Protein AF-A0A9X3SGE3-F1 (afdb_monomer_lite)

Sequence (323 aa):
MQLRKRQKSAPSPAADPVQALNQTWSKYAREWADRPDLNLGTKVLGEEWGGPEFAERIITEVAAPFLGDVDVLELGCGGGKFSAHLRERTRHLTCADISSDMLARTKAHVGEGPDVSYLQLNGRDFEGVADTSIDFIYSYDVLLHLQPQNVFSYLLSARRILRPGGVILIHAINLDSPGGSYHFEVQYVQDTWSRPFDDPHRLGHIYYMSEDQLGALAQLGRYSMHRVVSDWPAVGDPMWPVTSGRDIFGFLRREPALHEVEGVRVVKTPDERLFALVDGKRRAFTMREIFDQAGFTDADLEPIDAAELEAIPEDQPVSRWEL

pLDDT: mean 90.99, std 12.45, range [30.97, 98.94]

InterPro domains:
  IPR013216 Methyltransferase type 11 [PF08241] (73-170)
  IPR029063 S-adenosyl-L-methionine-dependent methyltransferase superfamily [G3DSA:3.40.50.150] (21-229)
  IPR029063 S-adenosyl-L-methionine-dependent methyltransferase superfamily [SSF53335] (57-221)

Organism: NCBI:txid1404360

Foldseek 3Di:
DDDDDDDDDDDDDADDLLVLLQLLLQVCLVCQVVDCVRVVPDDFRPCVLQHLVVLLCCCVPPVLVQWAAFEEEEEACFLPSNVQVRLVTYQAYEDEHQYPSRQVNNCVVNHDDPRYHYYHDPLQEDPPAAFQAGQEYEYDLPCQLDDLVSVLSHLQRCLRRHHAFGKYKDKFFACPDPLNVVVVVVCVVLVLVVDRSNDNSVVSPGDHDHPVRVCVSLVVSQWHQPDKDQQPPHPPPPSCVSRVSTMMITITTHHQQQVRDPPWAWEAEPVGWIWIQDPQATATAPDVVQVVVSVDDPVRYDYDYPVRNVVGHYDYHPPDRDD

Secondary structure (DSSP, 8-state):
---PPPPPPPPPP---HHHHHHHHHHHHHHHHTT-HHHHTT-SSTTTTTTHHHHHHHIIIIIIGGG-SSSEEEEET-TTSTTHHHHHTTSSEEEEEES-HHHHHHHHHHH--BTTEEEEE--SSS-TTSPTT-EEEEEESSSGGGS-HHHHHHHHHHHHHHEEEEEEEEEEEE-TTSHHHHHHHHHHHHHTGGGS-TT-GGGTT------HHHHHHHHHHTTEEEEEEE-S-SPTT-TTHHHHTT-EEEEEEEEPPPGGGSTT-EEEE-TT--EEEEETTEEEEBSSHHHHHHTT--GGGEEE--HHHHHHSPB---BSSS--

Structure (mmCIF, N/CA/C/O backbone):
data_AF-A0A9X3SGE3-F1
#
_entry.id   AF-A0A9X3SGE3-F1
#
loop_
_atom_site.group_PDB
_atom_site.id
_atom_site.type_symbol
_atom_site.label_atom_id
_atom_site.label_alt_id
_atom_site.label_comp_id
_atom_site.label_asym_id
_atom_site.label_entity_id
_atom_site.label_seq_id
_atom_site.pdbx_PDB_ins_code
_atom_site.Cartn_x
_atom_site.Cartn_y
_atom_site.Cartn_z
_atom_site.occupancy
_atom_site.B_iso_or_equiv
_atom_site.auth_seq_id
_atom_site.auth_comp_id
_atom_site.auth_asym_id
_atom_site.auth_atom_id
_atom_site.pdbx_PDB_model_num
ATOM 1 N N . MET A 1 1 ? 27.679 29.091 -15.956 1.00 38.62 1 MET A N 1
ATOM 2 C CA . MET A 1 1 ? 26.844 28.846 -17.153 1.00 38.62 1 MET A CA 1
ATOM 3 C C . MET A 1 1 ? 25.411 29.235 -16.797 1.00 38.62 1 MET A C 1
ATOM 5 O O . MET A 1 1 ? 24.834 28.595 -15.934 1.00 38.62 1 MET A O 1
ATOM 9 N N . GLN A 1 2 ? 24.884 30.354 -17.310 1.00 30.97 2 GLN A N 1
ATOM 10 C CA . GLN A 1 2 ? 23.545 30.843 -16.934 1.00 30.97 2 GLN A CA 1
ATOM 11 C C . GLN A 1 2 ? 22.457 30.053 -17.679 1.00 30.97 2 GLN A C 1
ATOM 13 O O . GLN A 1 2 ? 22.352 30.137 -18.901 1.00 30.97 2 GLN A O 1
ATOM 18 N N . LEU A 1 3 ? 21.658 29.287 -16.934 1.00 33.72 3 LEU A N 1
ATOM 19 C CA . LEU A 1 3 ? 20.500 28.547 -17.438 1.00 33.72 3 LEU A CA 1
ATOM 20 C C . LEU A 1 3 ? 19.363 29.528 -17.774 1.00 33.72 3 LEU A C 1
ATOM 22 O O . LEU A 1 3 ? 18.838 30.214 -16.896 1.00 33.72 3 LEU A O 1
ATOM 26 N N . ARG A 1 4 ? 18.981 29.618 -19.054 1.00 34.88 4 ARG A N 1
ATOM 27 C CA . ARG A 1 4 ? 17.815 30.401 -19.498 1.00 34.88 4 ARG A CA 1
ATOM 28 C C . ARG A 1 4 ? 16.529 29.613 -19.232 1.00 34.88 4 ARG A C 1
ATOM 30 O O . ARG A 1 4 ? 16.358 28.523 -19.770 1.00 34.88 4 ARG A O 1
ATOM 37 N N . LYS A 1 5 ? 15.603 30.191 -18.458 1.00 36.50 5 LYS A N 1
ATOM 38 C CA . LYS A 1 5 ? 14.234 29.675 -18.284 1.00 36.50 5 LYS A CA 1
ATOM 39 C C . LYS A 1 5 ? 13.472 29.774 -19.612 1.00 36.50 5 LYS A C 1
ATOM 41 O O . LYS A 1 5 ? 13.400 30.855 -20.196 1.00 36.50 5 LYS A O 1
ATOM 46 N N . ARG A 1 6 ? 12.920 28.656 -20.094 1.00 45.59 6 ARG A N 1
ATOM 47 C CA . ARG A 1 6 ? 12.003 28.635 -21.248 1.00 45.59 6 ARG A CA 1
ATOM 48 C C . ARG A 1 6 ? 10.623 29.179 -20.852 1.00 45.59 6 ARG A C 1
ATOM 50 O O . ARG A 1 6 ? 10.226 29.121 -19.691 1.00 45.59 6 ARG A O 1
ATOM 57 N N . GLN A 1 7 ? 9.938 29.757 -21.836 1.00 41.81 7 GLN A N 1
ATOM 58 C CA . GLN A 1 7 ? 8.647 30.437 -21.711 1.00 41.81 7 GLN A CA 1
ATOM 59 C C . GLN A 1 7 ? 7.539 29.456 -21.288 1.00 41.81 7 GLN A C 1
ATOM 61 O O . GLN A 1 7 ? 7.416 28.381 -21.870 1.00 41.81 7 GLN A O 1
ATOM 66 N N . LYS A 1 8 ? 6.749 29.836 -20.275 1.00 43.97 8 LYS A N 1
ATOM 67 C CA . LYS A 1 8 ? 5.619 29.057 -19.743 1.00 43.97 8 LYS A CA 1
ATOM 68 C C . LYS A 1 8 ? 4.429 29.108 -20.708 1.00 43.97 8 LYS A C 1
ATOM 70 O O . LYS A 1 8 ? 4.013 30.201 -21.088 1.00 43.97 8 LYS A O 1
ATOM 75 N N . SER A 1 9 ? 3.869 27.956 -21.070 1.00 42.38 9 SER A N 1
ATOM 76 C CA . SER A 1 9 ? 2.548 27.863 -21.704 1.00 42.38 9 SER A CA 1
ATOM 77 C C . SER A 1 9 ? 1.435 28.042 -20.662 1.00 42.38 9 SER A C 1
ATOM 79 O O . SER A 1 9 ? 1.621 27.721 -19.489 1.00 42.38 9 SER A O 1
ATOM 81 N N . ALA A 1 10 ? 0.286 28.579 -21.082 1.00 42.31 10 ALA A N 1
ATOM 82 C CA . ALA A 1 10 ? -0.883 28.761 -20.221 1.00 42.31 10 ALA A CA 1
ATOM 83 C C . ALA A 1 10 ? -1.492 27.402 -19.801 1.00 42.31 10 ALA A C 1
ATOM 85 O O . ALA A 1 10 ? -1.479 26.472 -20.611 1.00 42.31 10 ALA A O 1
ATOM 86 N N . PRO A 1 11 ? -2.021 27.271 -18.569 1.00 44.88 11 PRO A N 1
ATOM 87 C CA . PRO A 1 11 ? -2.618 26.024 -18.100 1.00 44.88 11 PRO A CA 1
ATOM 88 C C . PRO A 1 11 ? -3.936 25.725 -18.832 1.00 44.88 11 PRO A C 1
ATOM 90 O O . PRO A 1 11 ? -4.807 26.588 -18.949 1.00 44.88 11 PRO A O 1
ATOM 93 N N . SER A 1 12 ? -4.063 24.488 -19.316 1.00 50.19 12 SER A N 1
ATOM 94 C CA . SER A 1 12 ? -5.318 23.881 -19.787 1.00 50.19 12 SER A CA 1
ATOM 95 C C . SER A 1 12 ? -6.343 23.821 -18.635 1.00 50.19 12 SER A C 1
ATOM 97 O O . SER A 1 12 ? -5.912 23.722 -17.481 1.00 50.19 12 SER A O 1
ATOM 99 N N . PRO A 1 13 ? -7.672 23.884 -18.879 1.00 50.19 13 PRO A N 1
ATOM 100 C CA . PRO A 1 13 ? -8.674 23.636 -17.838 1.00 50.19 13 PRO A CA 1
ATOM 101 C C . PRO A 1 13 ? -8.366 22.309 -17.135 1.00 50.19 13 PRO A C 1
ATOM 103 O O . PRO A 1 13 ? -8.227 21.281 -17.793 1.00 50.19 13 PRO A O 1
ATOM 106 N N . ALA A 1 14 ? -8.178 22.363 -15.813 1.00 55.59 14 ALA A N 1
ATOM 107 C CA . ALA A 1 14 ? -7.625 21.256 -15.042 1.00 55.59 14 ALA A CA 1
ATOM 108 C C . ALA A 1 14 ? -8.513 20.012 -15.182 1.00 55.59 14 ALA A C 1
ATOM 110 O O . ALA A 1 14 ? -9.627 19.978 -14.661 1.00 55.59 14 ALA A O 1
ATOM 111 N N . ALA A 1 15 ? -8.017 19.008 -15.907 1.00 61.94 15 ALA A N 1
ATOM 112 C CA . ALA A 1 15 ? -8.583 17.669 -15.894 1.00 61.94 15 ALA A CA 1
ATOM 113 C C . ALA A 1 15 ? -8.669 17.170 -14.441 1.00 61.94 15 ALA A C 1
ATOM 115 O O . ALA A 1 15 ? -7.816 17.527 -13.621 1.00 61.94 15 ALA A O 1
ATOM 116 N N . ASP A 1 16 ? -9.684 16.357 -14.126 1.00 83.88 16 ASP A N 1
ATOM 117 C CA . ASP A 1 16 ? -9.749 15.639 -12.847 1.00 83.88 16 ASP A CA 1
ATOM 118 C C . ASP A 1 16 ? -8.384 14.958 -12.612 1.00 83.88 16 ASP A C 1
ATOM 120 O O . ASP A 1 16 ? -7.975 14.152 -13.454 1.00 83.88 16 ASP A O 1
ATOM 124 N N . PRO A 1 17 ? -7.650 15.279 -11.525 1.00 84.38 17 PRO A N 1
ATOM 125 C CA . PRO A 1 17 ? -6.318 14.730 -11.281 1.00 84.38 17 PRO A CA 1
ATOM 126 C C . PRO A 1 17 ? -6.277 13.200 -11.320 1.00 84.38 17 PRO A C 1
ATOM 128 O O . PRO A 1 17 ? -5.291 12.628 -11.780 1.00 84.38 17 PRO A O 1
ATOM 131 N N . VAL A 1 18 ? -7.360 12.537 -10.897 1.00 88.94 18 VAL A N 1
ATOM 132 C CA . VAL A 1 18 ? -7.483 11.074 -10.949 1.00 88.94 18 VAL A CA 1
ATOM 133 C C . VAL A 1 18 ? -7.565 10.587 -12.394 1.00 88.94 18 VAL A C 1
ATOM 135 O O . VAL A 1 18 ? -6.864 9.653 -12.784 1.00 88.94 18 VAL A O 1
ATOM 138 N N . GLN A 1 19 ? -8.383 11.249 -13.215 1.00 91.00 19 GLN A N 1
ATOM 139 C CA . GLN A 1 19 ? -8.512 10.927 -14.633 1.00 91.00 19 GLN A CA 1
ATOM 140 C C . GLN A 1 19 ? -7.202 11.189 -15.385 1.00 91.00 19 GLN A C 1
ATOM 142 O O . GLN A 1 19 ? -6.796 10.371 -16.207 1.00 91.00 19 GLN A O 1
ATOM 147 N N . ALA A 1 20 ? -6.522 12.295 -15.087 1.00 89.88 20 ALA A N 1
ATOM 148 C CA . ALA A 1 20 ? -5.233 12.620 -15.685 1.00 89.88 20 ALA A CA 1
ATOM 149 C C . ALA A 1 20 ? -4.160 11.583 -15.311 1.00 89.88 20 ALA A C 1
ATOM 151 O O . ALA A 1 20 ? -3.440 11.106 -16.185 1.00 89.88 20 ALA A O 1
ATOM 152 N N . LEU A 1 21 ? -4.103 11.158 -14.043 1.00 89.31 21 LEU A N 1
ATOM 153 C CA . LEU A 1 21 ? -3.205 10.091 -13.594 1.00 89.31 21 LEU A CA 1
ATOM 154 C C . LEU A 1 21 ? -3.489 8.768 -14.325 1.00 89.31 21 LEU A C 1
ATOM 156 O O . LEU A 1 21 ? -2.566 8.144 -14.850 1.00 89.31 21 LEU A O 1
ATOM 160 N N . ASN A 1 22 ? -4.764 8.369 -14.416 1.00 93.31 22 ASN A N 1
ATOM 161 C CA . ASN A 1 22 ? -5.183 7.193 -15.179 1.00 93.31 22 ASN A CA 1
ATOM 162 C C . ASN A 1 22 ? -4.728 7.282 -16.645 1.00 93.31 22 ASN A C 1
ATOM 164 O O . ASN A 1 22 ? -4.146 6.328 -17.162 1.00 93.31 22 ASN A O 1
ATOM 168 N N . GLN A 1 23 ? -4.950 8.419 -17.307 1.00 93.12 23 GLN A N 1
ATOM 169 C CA . GLN A 1 23 ? -4.565 8.628 -18.703 1.00 93.12 23 GLN A CA 1
ATOM 170 C C . GLN A 1 23 ? -3.050 8.543 -18.899 1.00 93.12 23 GLN A C 1
ATOM 172 O O . GLN A 1 23 ? -2.604 7.903 -19.855 1.00 93.12 23 GLN A O 1
ATOM 177 N N . THR A 1 24 ? -2.269 9.135 -17.993 1.00 92.19 24 THR A N 1
ATOM 178 C CA . THR A 1 24 ? -0.801 9.104 -18.023 1.00 92.19 24 THR A CA 1
ATOM 179 C C . THR A 1 24 ? -0.276 7.672 -17.943 1.00 92.19 24 THR A C 1
ATOM 181 O O . THR A 1 24 ? 0.479 7.252 -18.824 1.00 92.19 24 THR A O 1
ATOM 184 N N . TRP A 1 25 ? -0.732 6.876 -16.972 1.00 93.62 25 TRP A N 1
ATOM 185 C CA . TRP A 1 25 ? -0.298 5.479 -16.839 1.00 93.62 25 TRP A CA 1
ATOM 186 C C . TRP A 1 25 ? -0.836 4.571 -17.945 1.00 93.62 25 TRP A C 1
ATOM 188 O O . TRP A 1 25 ? -0.127 3.685 -18.418 1.00 93.62 25 TRP A O 1
ATOM 198 N N . SER A 1 26 ? -2.053 4.819 -18.427 1.00 95.75 26 SER A N 1
ATOM 199 C CA . SER A 1 26 ? -2.620 4.102 -19.576 1.00 95.75 26 SER A CA 1
ATOM 200 C C . SER A 1 26 ? -1.819 4.366 -20.855 1.00 95.75 26 SER A C 1
ATOM 202 O O . SER A 1 26 ? -1.533 3.453 -21.628 1.00 95.75 26 SER A O 1
ATOM 204 N N . LYS A 1 27 ? -1.406 5.619 -21.080 1.00 94.50 27 LYS A N 1
ATOM 205 C CA . LYS A 1 27 ? -0.544 5.990 -22.206 1.00 94.50 27 LYS A CA 1
ATOM 206 C C . LYS A 1 27 ? 0.833 5.344 -22.084 1.00 94.50 27 LYS A C 1
ATOM 208 O O . LYS A 1 27 ? 1.291 4.756 -23.060 1.00 94.50 27 LYS A O 1
ATOM 213 N N . TYR A 1 28 ? 1.448 5.414 -20.901 1.00 94.25 28 TYR A N 1
ATOM 214 C CA . TYR A 1 28 ? 2.719 4.748 -20.626 1.00 94.25 28 TYR A CA 1
ATOM 215 C C . TYR A 1 28 ? 2.639 3.256 -20.962 1.00 94.25 28 TYR A C 1
ATOM 217 O O . TYR A 1 28 ? 3.437 2.767 -21.756 1.00 94.25 28 TYR A O 1
ATOM 225 N N . ALA A 1 29 ? 1.607 2.564 -20.469 1.00 96.44 29 ALA A N 1
ATOM 226 C CA . ALA A 1 29 ? 1.378 1.159 -20.769 1.00 96.44 29 ALA A CA 1
ATOM 227 C C . ALA A 1 29 ? 1.272 0.896 -22.275 1.00 96.44 29 ALA A C 1
ATOM 229 O O . ALA A 1 29 ? 1.902 -0.032 -22.768 1.00 96.44 29 ALA A O 1
ATOM 230 N N . ARG A 1 30 ? 0.520 1.687 -23.044 1.00 96.50 30 ARG A N 1
ATOM 231 C CA . ARG A 1 30 ? 0.381 1.451 -24.493 1.00 96.50 30 ARG A CA 1
ATOM 232 C C . ARG A 1 30 ? 1.680 1.667 -25.264 1.00 96.50 30 ARG A C 1
ATOM 234 O O . ARG A 1 30 ? 1.985 0.873 -26.144 1.00 96.50 30 ARG A O 1
ATOM 241 N N . GLU A 1 31 ? 2.439 2.704 -24.924 1.00 95.31 31 GLU A N 1
ATOM 242 C CA . GLU A 1 31 ? 3.639 3.098 -25.673 1.00 95.31 31 GLU A CA 1
ATOM 243 C C . GLU A 1 31 ? 4.902 2.334 -25.262 1.00 95.31 31 GLU A C 1
ATOM 245 O O . GLU A 1 31 ? 5.832 2.246 -26.059 1.00 95.31 31 GLU A O 1
ATOM 250 N N . TRP A 1 32 ? 4.946 1.786 -24.042 1.00 96.19 32 TRP A N 1
ATOM 251 C CA . TRP A 1 32 ? 6.150 1.208 -23.439 1.00 96.19 32 TRP A CA 1
ATOM 252 C C . TRP A 1 32 ? 6.881 0.225 -24.362 1.00 96.19 32 TRP A C 1
ATOM 254 O O . TRP A 1 32 ? 8.070 0.397 -24.603 1.00 96.19 32 TRP A O 1
ATOM 264 N N . ALA A 1 33 ? 6.171 -0.742 -24.953 1.00 93.69 33 ALA A N 1
ATOM 265 C CA . ALA A 1 33 ? 6.790 -1.790 -25.773 1.00 93.69 33 ALA A CA 1
ATOM 266 C C . ALA A 1 33 ? 7.469 -1.253 -27.050 1.00 93.69 33 ALA A C 1
ATOM 268 O O . ALA A 1 33 ? 8.467 -1.814 -27.495 1.00 93.69 33 ALA A O 1
ATOM 269 N N . ASP A 1 34 ? 6.955 -0.156 -27.610 1.00 95.69 34 ASP A N 1
ATOM 270 C CA . ASP A 1 34 ? 7.432 0.431 -28.868 1.00 95.69 34 ASP A CA 1
ATOM 271 C C . ASP A 1 34 ? 8.425 1.585 -28.644 1.00 95.69 34 ASP A C 1
ATOM 273 O O . ASP A 1 34 ? 8.890 2.220 -29.596 1.00 95.69 34 ASP A O 1
ATOM 277 N N . ARG A 1 35 ? 8.752 1.886 -27.382 1.00 93.38 35 ARG A N 1
ATOM 278 C CA . ARG A 1 35 ? 9.602 3.010 -26.981 1.00 93.38 35 ARG A CA 1
ATOM 279 C C . ARG A 1 35 ? 10.855 2.504 -26.274 1.00 93.38 35 ARG A C 1
ATOM 281 O O . ARG A 1 35 ? 10.822 2.300 -25.063 1.00 93.38 35 ARG A O 1
ATOM 288 N N . PRO A 1 36 ? 11.986 2.345 -26.989 1.00 92.44 36 PRO A N 1
ATOM 289 C CA . PRO A 1 36 ? 13.236 1.868 -26.395 1.00 92.44 36 PRO A CA 1
ATOM 290 C C . PRO A 1 36 ? 13.734 2.726 -25.228 1.00 92.44 36 PRO A C 1
ATOM 292 O O . PRO A 1 36 ? 14.383 2.211 -24.325 1.00 92.44 36 PRO A O 1
ATOM 295 N N . ASP A 1 37 ? 13.416 4.021 -25.233 1.00 90.75 37 ASP A N 1
ATOM 296 C CA . ASP A 1 37 ? 13.730 4.954 -24.152 1.00 90.75 37 ASP A CA 1
ATOM 297 C C . ASP A 1 37 ? 12.862 4.763 -22.896 1.00 90.75 37 ASP A C 1
ATOM 299 O O . ASP A 1 37 ? 13.262 5.208 -21.825 1.00 90.75 37 ASP A O 1
ATOM 303 N N . LEU A 1 38 ? 11.707 4.094 -23.015 1.00 89.94 38 LEU A N 1
ATOM 304 C CA . LEU A 1 38 ? 10.842 3.721 -21.891 1.00 89.94 38 LEU A CA 1
ATOM 305 C C . LEU A 1 38 ? 11.066 2.270 -21.447 1.00 89.94 38 LEU A C 1
ATOM 307 O O . LEU A 1 38 ? 11.155 2.012 -20.255 1.00 89.94 38 LEU A O 1
ATOM 311 N N . ASN A 1 39 ? 11.148 1.328 -22.389 1.00 94.31 39 ASN A N 1
ATOM 312 C CA . ASN A 1 39 ? 11.273 -0.103 -22.105 1.00 94.31 39 ASN A CA 1
ATOM 313 C C . ASN A 1 39 ? 12.681 -0.516 -21.659 1.00 94.31 39 ASN A C 1
ATOM 315 O O . ASN A 1 39 ? 12.821 -1.481 -20.922 1.00 94.31 39 ASN A O 1
ATOM 319 N N . LEU A 1 40 ? 13.734 0.175 -22.107 1.00 93.31 40 LEU A N 1
ATOM 320 C CA . LEU A 1 40 ? 15.128 -0.137 -21.756 1.00 93.31 40 LEU A CA 1
ATOM 321 C C . LEU A 1 40 ? 15.548 -1.609 -21.999 1.00 93.31 40 LEU A C 1
ATOM 323 O O . LEU A 1 40 ? 16.512 -2.088 -21.406 1.00 93.31 40 LEU A O 1
ATOM 327 N N . GLY A 1 41 ? 14.863 -2.327 -22.897 1.00 94.50 41 GLY A N 1
ATOM 328 C CA . GLY A 1 41 ? 15.153 -3.719 -23.252 1.00 94.50 41 GLY A CA 1
ATOM 329 C C . GLY A 1 41 ? 14.559 -4.769 -22.308 1.00 94.50 41 GLY A C 1
ATOM 330 O O . GLY A 1 41 ? 14.949 -5.937 -22.388 1.00 94.50 41 GLY A O 1
ATOM 331 N N . THR A 1 42 ? 13.650 -4.388 -21.411 1.00 96.00 42 THR A N 1
ATOM 332 C CA . THR A 1 42 ? 13.038 -5.310 -20.448 1.00 96.00 42 THR A CA 1
ATOM 333 C C . THR A 1 42 ? 11.877 -6.103 -21.051 1.00 96.00 42 THR A C 1
ATOM 335 O O . THR A 1 42 ? 11.352 -5.772 -22.118 1.00 96.00 42 THR A O 1
ATOM 338 N N . LYS A 1 43 ? 11.497 -7.214 -20.407 1.00 94.69 43 LYS A N 1
ATOM 339 C CA . LYS A 1 43 ? 10.456 -8.116 -20.932 1.00 94.69 43 LYS A CA 1
ATOM 340 C C . LYS A 1 43 ? 9.091 -7.820 -20.334 1.00 94.69 43 LYS A C 1
ATOM 342 O O . LYS A 1 43 ? 8.083 -7.985 -21.020 1.00 94.69 43 LYS A O 1
ATOM 347 N N . VAL A 1 44 ? 9.066 -7.379 -19.082 1.00 96.81 44 VAL A N 1
ATOM 348 C CA . VAL A 1 44 ? 7.849 -7.057 -18.340 1.00 96.81 44 VAL A CA 1
ATOM 349 C C . VAL A 1 44 ? 7.866 -5.576 -17.987 1.00 96.81 44 VAL A C 1
ATOM 351 O O . VAL A 1 44 ? 8.868 -5.058 -17.498 1.00 96.81 44 VAL A O 1
ATOM 354 N N . LEU A 1 45 ? 6.747 -4.887 -18.223 1.00 97.12 45 LEU A N 1
ATOM 355 C CA . LEU A 1 45 ? 6.612 -3.481 -17.843 1.00 97.12 45 LEU A CA 1
ATOM 356 C C . LEU A 1 45 ? 6.765 -3.345 -16.330 1.00 97.12 45 LEU A C 1
ATOM 358 O O . LEU A 1 45 ? 6.114 -4.051 -15.558 1.00 97.12 45 LEU A O 1
ATOM 362 N N . GLY A 1 46 ? 7.637 -2.435 -15.913 1.00 94.94 46 GLY A N 1
ATOM 363 C CA . GLY A 1 46 ? 8.022 -2.239 -14.526 1.00 94.94 46 GLY A CA 1
ATOM 364 C C . GLY A 1 46 ? 9.451 -2.702 -14.244 1.00 94.94 46 GLY A C 1
ATOM 365 O O . GLY A 1 46 ? 10.081 -2.182 -13.319 1.00 94.94 46 GLY A O 1
ATOM 366 N N . GLU A 1 47 ? 9.984 -3.668 -15.004 1.00 96.25 47 GLU A N 1
ATOM 367 C CA . GLU A 1 47 ? 11.354 -4.182 -14.832 1.00 96.25 47 GLU A CA 1
ATOM 368 C C . GLU A 1 47 ? 12.414 -3.140 -15.195 1.00 96.25 47 GLU A C 1
ATOM 370 O O . GLU A 1 47 ? 13.531 -3.213 -14.700 1.00 96.25 47 GLU A O 1
ATOM 375 N N . GLU A 1 48 ? 12.093 -2.130 -16.002 1.00 94.44 48 GLU A N 1
ATOM 376 C CA . GLU A 1 48 ? 12.998 -1.004 -16.262 1.00 94.44 48 GLU A CA 1
ATOM 377 C C . GLU A 1 48 ? 13.342 -0.216 -14.978 1.00 94.44 48 GLU A C 1
ATOM 379 O O . GLU A 1 48 ? 14.376 0.446 -14.912 1.00 94.44 48 GLU A O 1
ATOM 384 N N . TRP A 1 49 ? 12.535 -0.367 -13.920 1.00 90.06 49 TRP A N 1
ATOM 385 C CA . TRP A 1 49 ? 12.726 0.228 -12.594 1.00 90.06 49 TRP A CA 1
ATOM 386 C C . TRP A 1 49 ? 13.329 -0.781 -11.602 1.00 90.06 49 TRP A C 1
ATOM 388 O O . TRP A 1 49 ? 12.732 -1.101 -10.572 1.00 90.06 49 TRP A O 1
ATOM 398 N N . GLY A 1 50 ? 14.494 -1.341 -11.941 1.00 91.12 50 GLY A N 1
ATOM 399 C CA . GLY A 1 50 ? 15.300 -2.184 -11.039 1.00 91.12 50 GLY A CA 1
ATOM 400 C C . GLY A 1 50 ? 15.447 -3.656 -11.439 1.00 91.12 50 GLY A C 1
ATOM 401 O O . GLY A 1 50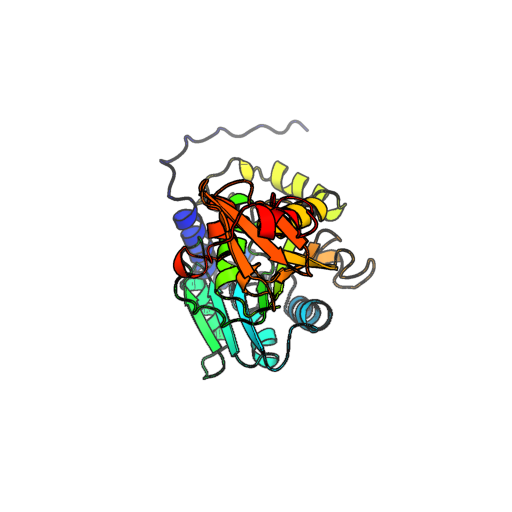 ? 16.316 -4.341 -10.912 1.00 91.12 50 GLY A O 1
ATOM 402 N N . GLY A 1 51 ? 14.674 -4.137 -12.408 1.00 93.38 51 GLY A N 1
ATOM 403 C CA . GLY A 1 51 ? 14.774 -5.492 -12.952 1.00 93.38 51 GLY A CA 1
ATOM 404 C C . GLY A 1 51 ? 14.042 -6.570 -12.139 1.00 93.38 51 GLY A C 1
ATOM 405 O O . GLY A 1 51 ? 13.527 -6.300 -11.051 1.00 93.38 51 GLY A O 1
ATOM 406 N N . PRO A 1 52 ? 13.990 -7.806 -12.666 1.00 93.62 52 PRO A N 1
ATOM 407 C CA . PRO A 1 52 ? 13.309 -8.928 -12.014 1.00 93.62 52 PRO A CA 1
ATOM 408 C C . PRO A 1 52 ? 14.002 -9.391 -10.725 1.00 93.62 52 PRO A C 1
ATOM 410 O O . PRO A 1 52 ? 13.328 -9.715 -9.755 1.00 93.62 52 PRO A O 1
ATOM 413 N N . GLU A 1 53 ? 15.339 -9.360 -10.663 1.00 94.56 53 GLU A N 1
ATOM 414 C CA . GLU A 1 53 ? 16.085 -9.747 -9.452 1.00 94.56 53 GLU A CA 1
ATOM 415 C C . GLU A 1 53 ? 15.760 -8.822 -8.270 1.00 94.56 53 GLU A C 1
ATOM 417 O O . GLU A 1 53 ? 15.580 -9.279 -7.143 1.00 94.56 53 GLU A O 1
ATOM 422 N N . PHE A 1 54 ? 15.605 -7.519 -8.524 1.00 94.69 54 PHE A N 1
ATOM 423 C CA . PHE A 1 54 ? 15.149 -6.576 -7.503 1.00 94.69 54 PHE A CA 1
ATOM 424 C C . PHE A 1 54 ? 13.762 -6.929 -6.979 1.00 94.69 54 PHE A C 1
ATOM 426 O O . PHE A 1 54 ? 13.528 -6.895 -5.771 1.00 94.69 54 PHE A O 1
ATOM 433 N N . ALA A 1 55 ? 12.852 -7.279 -7.891 1.00 95.56 55 ALA A N 1
ATOM 434 C CA . ALA A 1 55 ? 11.491 -7.640 -7.541 1.00 95.56 55 ALA A CA 1
ATOM 435 C C . ALA A 1 55 ? 11.459 -8.887 -6.655 1.00 95.56 55 ALA A C 1
ATOM 437 O O . ALA A 1 55 ? 10.874 -8.858 -5.572 1.00 95.56 55 ALA A O 1
ATOM 438 N N . GLU A 1 56 ? 12.161 -9.944 -7.063 1.00 96.19 56 GLU A N 1
ATOM 439 C CA . GLU A 1 56 ? 12.286 -11.175 -6.287 1.00 96.19 56 GLU A CA 1
ATOM 440 C C . GLU A 1 56 ? 12.871 -10.913 -4.893 1.00 96.19 56 GLU A C 1
ATOM 442 O O . GLU A 1 56 ? 12.336 -11.403 -3.893 1.00 96.19 56 GLU A O 1
ATOM 447 N N . ARG A 1 57 ? 13.935 -10.108 -4.799 1.00 96.06 57 ARG A N 1
ATOM 448 C CA . ARG A 1 57 ? 14.590 -9.809 -3.520 1.00 96.06 57 ARG A CA 1
ATOM 449 C C . ARG A 1 57 ? 13.723 -8.973 -2.586 1.00 96.06 57 ARG A C 1
ATOM 451 O O . ARG A 1 57 ? 13.656 -9.293 -1.405 1.00 96.06 57 ARG A O 1
ATOM 458 N N . ILE A 1 58 ? 12.979 -7.978 -3.080 1.00 96.06 58 ILE A N 1
ATOM 459 C CA . ILE A 1 58 ? 12.000 -7.270 -2.232 1.00 96.06 58 ILE A CA 1
ATOM 460 C C . ILE A 1 58 ? 10.968 -8.255 -1.685 1.00 96.06 58 ILE A C 1
ATOM 462 O O . ILE A 1 58 ? 10.659 -8.242 -0.492 1.00 96.06 58 ILE A O 1
ATOM 466 N N . ILE A 1 59 ? 10.423 -9.120 -2.540 1.00 97.81 59 ILE A N 1
ATOM 467 C CA . ILE A 1 59 ? 9.407 -10.079 -2.109 1.00 97.81 59 ILE A CA 1
ATOM 468 C C . ILE A 1 59 ? 9.970 -11.053 -1.068 1.00 97.81 59 ILE A C 1
ATOM 470 O O . ILE A 1 59 ? 9.315 -11.313 -0.060 1.00 97.81 59 ILE A O 1
ATOM 474 N N . THR A 1 60 ? 11.185 -11.558 -1.267 1.00 96.81 60 THR A N 1
ATOM 475 C CA . THR A 1 60 ? 11.781 -12.596 -0.412 1.00 96.81 60 THR A CA 1
ATOM 476 C C . THR A 1 60 ? 12.454 -12.064 0.857 1.00 96.81 60 THR A C 1
ATOM 478 O O . THR A 1 60 ? 12.452 -12.761 1.869 1.00 96.81 60 THR A O 1
ATOM 481 N N . GLU A 1 61 ? 12.985 -10.841 0.851 1.00 96.25 61 GLU A N 1
ATOM 482 C CA . GLU A 1 61 ? 13.716 -10.263 1.991 1.00 96.25 61 GLU A CA 1
ATOM 483 C C . GLU A 1 61 ? 12.868 -9.265 2.797 1.00 96.25 61 GLU A C 1
ATOM 485 O O . GLU A 1 61 ? 13.012 -9.161 4.019 1.00 96.25 61 GLU A O 1
ATOM 490 N N . VAL A 1 62 ? 11.956 -8.542 2.136 1.00 96.50 62 VAL A N 1
ATOM 491 C CA . VAL A 1 62 ? 11.161 -7.473 2.763 1.00 96.50 62 VAL A CA 1
ATOM 492 C C . VAL A 1 62 ? 9.736 -7.945 3.049 1.00 96.50 62 VAL A C 1
ATOM 494 O O . VAL A 1 62 ? 9.306 -7.911 4.204 1.00 96.50 62 VAL A O 1
ATOM 497 N N . ALA A 1 63 ? 9.011 -8.420 2.031 1.00 97.56 63 ALA A N 1
ATOM 498 C CA . ALA A 1 63 ? 7.590 -8.764 2.155 1.00 97.56 63 ALA A CA 1
ATOM 499 C C . ALA A 1 63 ? 7.324 -10.164 2.735 1.00 97.56 63 ALA A C 1
ATOM 501 O O . ALA A 1 63 ? 6.258 -10.383 3.309 1.00 97.56 63 ALA A O 1
ATOM 502 N N . ALA A 1 64 ? 8.283 -11.090 2.632 1.00 97.25 64 ALA A N 1
ATOM 503 C CA . ALA A 1 64 ? 8.126 -12.505 2.983 1.00 97.25 64 ALA A CA 1
ATOM 504 C C . ALA A 1 64 ? 7.441 -12.806 4.331 1.00 97.25 64 ALA A C 1
ATOM 506 O O . ALA A 1 64 ? 6.643 -13.742 4.363 1.00 97.25 64 ALA A O 1
ATOM 507 N N . PRO A 1 65 ? 7.660 -12.044 5.426 1.00 96.62 65 PRO A N 1
ATOM 508 C CA . PRO A 1 65 ? 6.980 -12.307 6.698 1.00 96.62 65 PRO A CA 1
ATOM 509 C C . PRO A 1 65 ? 5.449 -12.161 6.666 1.00 96.62 65 PRO A C 1
ATOM 511 O O . PRO A 1 65 ? 4.793 -12.588 7.612 1.00 96.62 65 PRO A O 1
ATOM 514 N N . PHE A 1 66 ? 4.888 -11.548 5.620 1.00 97.19 66 PHE A N 1
ATOM 515 C CA . PHE A 1 66 ? 3.449 -11.305 5.448 1.00 97.19 66 PHE A CA 1
ATOM 516 C C . PHE A 1 66 ? 2.844 -12.117 4.295 1.00 97.19 66 PHE A C 1
ATOM 518 O O . PHE A 1 66 ? 1.722 -11.848 3.876 1.00 97.19 66 PHE A O 1
ATOM 525 N N . LEU A 1 67 ? 3.592 -13.090 3.772 1.00 98.19 67 LEU A N 1
ATOM 526 C CA . LEU A 1 67 ? 3.183 -13.988 2.693 1.00 98.19 67 LEU A CA 1
ATOM 527 C C . LEU A 1 67 ? 2.964 -15.415 3.232 1.00 98.19 67 LEU A C 1
ATOM 529 O O . LEU A 1 67 ? 3.305 -15.718 4.375 1.00 98.19 67 LEU A O 1
ATOM 533 N N . GLY A 1 68 ? 2.383 -16.302 2.420 1.00 97.75 68 GLY A N 1
ATOM 534 C CA . GLY A 1 68 ? 2.000 -17.663 2.806 1.00 97.75 68 GLY A CA 1
ATOM 535 C C . GLY A 1 68 ? 0.559 -17.993 2.416 1.00 97.75 68 GLY A C 1
ATOM 536 O O . GLY A 1 68 ? 0.096 -17.615 1.345 1.00 97.75 68 GLY A O 1
ATOM 537 N N . ASP A 1 69 ? -0.171 -18.689 3.289 1.00 97.88 69 ASP A N 1
ATOM 538 C CA . ASP A 1 69 ? -1.590 -19.022 3.076 1.00 97.88 69 ASP A CA 1
ATOM 539 C C . ASP A 1 69 ? -2.515 -17.846 3.449 1.00 97.88 69 ASP A C 1
ATOM 541 O O . ASP A 1 69 ? -3.304 -17.909 4.390 1.00 97.88 69 ASP A O 1
ATOM 545 N N . VAL A 1 70 ? -2.346 -16.729 2.743 1.00 98.62 70 VAL A N 1
ATOM 546 C CA . VAL A 1 70 ? -3.028 -15.448 2.990 1.00 98.62 70 VAL A CA 1
ATOM 547 C C . VAL A 1 70 ? -3.580 -14.863 1.695 1.00 98.62 70 VAL A C 1
ATOM 549 O O . VAL A 1 70 ? -3.040 -15.159 0.629 1.00 98.62 70 VAL A O 1
ATOM 552 N N . ASP A 1 71 ? -4.613 -14.022 1.773 1.00 98.88 71 ASP A N 1
ATOM 553 C CA . ASP A 1 71 ? -5.120 -13.244 0.636 1.00 98.88 71 ASP A CA 1
ATOM 554 C C . ASP A 1 71 ? -4.409 -11.887 0.560 1.00 98.88 71 ASP A C 1
ATOM 556 O O . ASP A 1 71 ? -4.441 -11.092 1.508 1.00 98.88 71 ASP A O 1
ATOM 560 N N . VAL A 1 72 ? -3.792 -11.609 -0.587 1.00 98.94 72 VAL A N 1
ATOM 561 C CA . VAL A 1 72 ? -3.010 -10.396 -0.831 1.00 98.94 72 VAL A CA 1
ATOM 562 C C . VAL A 1 72 ? -3.712 -9.507 -1.851 1.00 98.94 72 VAL A C 1
ATOM 564 O O . VAL A 1 72 ? -4.212 -9.986 -2.868 1.00 98.94 72 VAL A O 1
ATOM 567 N N . LEU A 1 73 ? -3.710 -8.195 -1.615 1.00 98.88 73 LEU A N 1
ATOM 568 C CA . LEU A 1 73 ? -4.023 -7.191 -2.633 1.00 98.88 73 LEU A CA 1
ATOM 569 C C . LEU A 1 73 ? -2.749 -6.427 -2.991 1.00 98.88 73 LEU A C 1
ATOM 571 O O . LEU A 1 73 ? -2.134 -5.804 -2.130 1.00 98.88 73 LEU A O 1
ATOM 575 N N . GLU A 1 74 ? -2.369 -6.438 -4.263 1.00 98.88 74 GLU A N 1
ATOM 576 C CA . GLU A 1 74 ? -1.308 -5.584 -4.790 1.00 98.88 74 GLU A CA 1
ATOM 577 C C . GLU A 1 74 ? -1.920 -4.286 -5.322 1.00 98.88 74 GLU A C 1
ATOM 579 O O . GLU A 1 74 ? -2.677 -4.298 -6.294 1.00 98.88 74 GLU A O 1
ATOM 584 N N . LEU A 1 75 ? -1.614 -3.166 -4.668 1.00 98.69 75 LEU A N 1
ATOM 585 C CA . LEU A 1 75 ? -2.058 -1.837 -5.077 1.00 98.69 75 LEU A CA 1
ATOM 586 C C . LEU A 1 75 ? -1.078 -1.278 -6.112 1.00 98.69 75 LEU A C 1
ATOM 588 O O . LEU A 1 75 ? 0.071 -1.024 -5.772 1.00 98.69 75 LEU A O 1
ATOM 592 N N . GLY A 1 76 ? -1.575 -1.049 -7.329 1.00 98.00 76 GLY A N 1
ATOM 593 C CA . GLY A 1 76 ? -0.852 -0.573 -8.512 1.00 98.00 76 GLY A CA 1
ATOM 594 C C . GLY A 1 76 ? 0.102 -1.619 -9.085 1.00 98.00 76 GLY A C 1
ATOM 595 O O . GLY A 1 76 ? 1.310 -1.413 -9.126 1.00 98.00 76 GLY A O 1
ATOM 596 N N . CYS A 1 77 ? -0.451 -2.747 -9.541 1.00 98.38 77 CYS A N 1
ATOM 597 C CA . CYS A 1 77 ? 0.328 -3.877 -10.063 1.00 98.38 77 CYS A CA 1
ATOM 598 C C . CYS A 1 77 ? 1.122 -3.576 -11.353 1.00 98.38 77 CYS A C 1
ATOM 600 O O . CYS A 1 77 ? 1.979 -4.372 -11.751 1.00 98.38 77 CYS A O 1
ATOM 602 N N . GLY A 1 78 ? 0.845 -2.461 -12.043 1.00 97.81 78 GLY A N 1
ATOM 603 C CA . GLY A 1 78 ? 1.609 -2.032 -13.214 1.00 97.81 78 GLY A CA 1
ATOM 604 C C . GLY A 1 78 ? 1.601 -3.069 -14.338 1.00 97.81 78 GLY A C 1
ATOM 605 O O . GLY A 1 78 ? 0.546 -3.432 -14.840 1.00 97.81 78 GLY A O 1
ATOM 606 N N . GLY A 1 79 ? 2.780 -3.532 -14.762 1.00 97.81 79 GLY A N 1
ATOM 607 C CA . GLY A 1 79 ? 2.918 -4.606 -15.754 1.00 97.81 79 GLY A CA 1
ATOM 608 C C . GLY A 1 79 ? 3.038 -6.013 -15.168 1.00 97.81 79 GLY A C 1
ATOM 609 O O . GLY A 1 79 ? 3.226 -6.963 -15.927 1.00 97.81 79 GLY A O 1
ATOM 610 N N . GLY A 1 80 ? 2.956 -6.152 -13.844 1.00 98.06 80 GLY A N 1
ATOM 611 C CA . GLY A 1 80 ? 3.015 -7.431 -13.143 1.00 98.06 80 GLY A CA 1
ATOM 612 C C . GLY A 1 80 ? 4.391 -7.849 -12.630 1.00 98.06 80 GLY A C 1
ATOM 613 O O . GLY A 1 80 ? 4.554 -9.013 -12.269 1.00 98.06 80 GLY A O 1
ATOM 614 N N . LYS A 1 81 ? 5.366 -6.924 -12.572 1.00 97.38 81 LYS A N 1
ATOM 615 C CA . LYS A 1 81 ? 6.736 -7.189 -12.087 1.00 97.38 81 LYS A CA 1
ATOM 616 C C . LYS A 1 81 ? 6.751 -7.910 -10.733 1.00 97.38 81 LYS A C 1
ATOM 618 O O . LYS A 1 81 ? 7.465 -8.891 -10.575 1.00 97.38 81 LYS A O 1
ATOM 623 N N . PHE A 1 82 ? 5.987 -7.421 -9.755 1.00 98.44 82 PHE A N 1
ATOM 624 C CA . PHE A 1 82 ? 5.903 -8.053 -8.434 1.00 98.44 82 PHE A CA 1
ATOM 625 C C . PHE A 1 82 ? 4.794 -9.106 -8.370 1.00 98.44 82 PHE A C 1
ATOM 627 O O . PHE A 1 82 ? 4.964 -10.121 -7.694 1.00 98.44 82 PHE A O 1
ATOM 634 N N . SER A 1 83 ? 3.701 -8.912 -9.115 1.00 98.62 83 SER A N 1
ATOM 635 C CA . SER A 1 83 ? 2.546 -9.813 -9.151 1.00 98.62 83 SER A CA 1
ATOM 636 C C . SER A 1 83 ? 2.911 -11.274 -9.404 1.00 98.62 83 SER A C 1
ATOM 638 O O . SER A 1 83 ? 2.379 -12.158 -8.737 1.00 98.62 83 SER A O 1
ATOM 640 N N . ALA A 1 84 ? 3.834 -11.5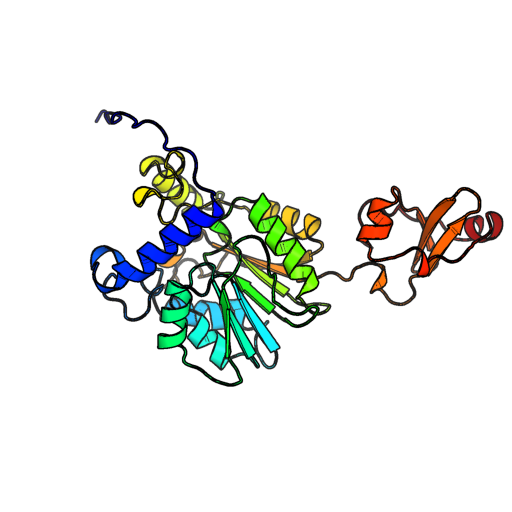47 -10.333 1.00 96.69 84 ALA A N 1
ATOM 641 C CA . ALA A 1 84 ? 4.261 -12.916 -10.626 1.00 96.69 84 ALA A CA 1
ATOM 642 C C . ALA A 1 84 ? 4.883 -13.598 -9.393 1.00 96.69 84 ALA A C 1
ATOM 644 O O . ALA A 1 84 ? 4.532 -14.728 -9.060 1.00 96.69 84 ALA A O 1
ATOM 645 N N . HIS A 1 85 ? 5.736 -12.881 -8.658 1.00 97.94 85 HIS A N 1
ATOM 646 C CA . HIS A 1 85 ? 6.371 -13.389 -7.442 1.00 97.94 85 HIS A CA 1
ATOM 647 C C . HIS A 1 85 ? 5.403 -13.488 -6.257 1.00 97.94 85 HIS A C 1
ATOM 649 O O . HIS A 1 85 ? 5.520 -14.417 -5.451 1.00 97.94 85 HIS A O 1
ATOM 655 N N . LEU A 1 86 ? 4.465 -12.540 -6.143 1.00 98.56 86 LEU A N 1
ATOM 656 C CA . LEU A 1 86 ? 3.430 -12.534 -5.109 1.00 98.56 86 LEU A CA 1
ATOM 657 C C . LEU A 1 86 ? 2.465 -13.708 -5.283 1.00 98.56 86 LEU A C 1
ATOM 659 O O . LEU A 1 86 ? 2.204 -14.404 -4.306 1.00 98.56 86 LEU A O 1
ATOM 663 N N . ARG A 1 87 ? 1.996 -13.966 -6.514 1.00 98.12 87 ARG A N 1
ATOM 664 C CA . ARG A 1 87 ? 1.051 -15.051 -6.834 1.00 98.12 87 ARG A CA 1
ATOM 665 C C . ARG A 1 87 ? 1.565 -16.411 -6.367 1.00 98.12 87 ARG A C 1
ATOM 667 O O . ARG A 1 87 ? 0.818 -17.185 -5.788 1.00 98.12 87 ARG A O 1
ATOM 674 N N . GLU A 1 88 ? 2.852 -16.684 -6.559 1.00 97.19 88 GLU A N 1
ATOM 675 C CA . GLU A 1 88 ? 3.486 -17.941 -6.133 1.00 97.19 88 GLU A CA 1
ATOM 676 C C . GLU A 1 88 ? 3.558 -18.126 -4.606 1.00 97.19 88 GLU A C 1
ATOM 678 O O . GLU A 1 88 ? 3.873 -19.218 -4.131 1.00 97.19 88 GLU A O 1
ATOM 683 N N . ARG A 1 89 ? 3.339 -17.061 -3.826 1.00 98.19 89 ARG A N 1
ATOM 684 C CA . ARG A 1 89 ? 3.605 -16.999 -2.378 1.00 98.19 89 ARG A CA 1
ATOM 685 C C . ARG A 1 89 ? 2.377 -16.571 -1.572 1.00 98.19 89 ARG A C 1
ATOM 687 O O . ARG A 1 89 ? 2.510 -16.177 -0.418 1.00 98.19 89 ARG A O 1
ATOM 694 N N . THR A 1 90 ? 1.193 -16.631 -2.168 1.00 98.62 90 THR A N 1
ATOM 695 C CA . THR A 1 90 ? -0.077 -16.230 -1.555 1.00 98.62 90 THR A CA 1
ATOM 696 C C . THR A 1 90 ? -1.154 -17.261 -1.872 1.00 98.62 90 THR A C 1
ATOM 698 O O . THR A 1 90 ? -1.057 -17.973 -2.870 1.00 98.62 90 THR A O 1
ATOM 701 N N . ARG A 1 91 ? -2.200 -17.343 -1.045 1.00 98.62 91 ARG A N 1
ATOM 702 C CA . ARG A 1 91 ? -3.388 -18.144 -1.359 1.00 98.62 91 ARG A CA 1
ATOM 703 C C . ARG A 1 91 ? -4.152 -17.559 -2.542 1.00 98.62 91 ARG A C 1
ATOM 705 O O . ARG A 1 91 ? -4.625 -18.299 -3.400 1.00 98.62 91 ARG A O 1
ATOM 712 N N . HIS A 1 92 ? -4.308 -16.239 -2.546 1.00 98.88 92 HIS A N 1
ATOM 713 C CA . HIS A 1 92 ? -5.016 -15.517 -3.589 1.00 98.88 92 HIS A CA 1
ATOM 714 C C . HIS A 1 92 ? -4.441 -14.109 -3.752 1.00 98.88 92 HIS A C 1
ATOM 716 O O . HIS A 1 92 ? -4.372 -13.350 -2.784 1.00 98.88 92 HIS A O 1
ATOM 722 N N . LEU A 1 93 ? -4.105 -13.732 -4.986 1.00 98.94 93 LEU A N 1
ATOM 723 C CA . LEU A 1 93 ? -3.630 -12.395 -5.335 1.00 98.94 93 LEU A CA 1
ATOM 724 C C . LEU A 1 93 ? -4.723 -11.572 -6.026 1.00 98.94 93 LEU A C 1
ATOM 726 O O . LEU A 1 93 ? -5.207 -11.937 -7.090 1.00 98.94 93 LEU A O 1
ATOM 730 N N . THR A 1 94 ? -5.064 -10.409 -5.478 1.00 98.88 94 THR A N 1
ATOM 731 C CA . THR A 1 94 ? -5.840 -9.382 -6.187 1.00 98.88 94 THR A CA 1
ATOM 732 C C . THR A 1 94 ? -4.882 -8.348 -6.768 1.00 98.88 94 THR A C 1
ATOM 734 O O . THR A 1 94 ? -4.343 -7.523 -6.033 1.00 98.88 94 THR A O 1
ATOM 737 N N . CYS A 1 95 ? -4.679 -8.369 -8.082 1.00 98.88 95 CYS A N 1
ATOM 738 C CA . CYS A 1 95 ? -3.912 -7.358 -8.805 1.00 98.88 95 CYS A CA 1
ATOM 739 C C . CYS A 1 95 ? -4.801 -6.137 -9.062 1.00 98.88 95 CYS A C 1
ATOM 741 O O . CYS A 1 95 ? -5.731 -6.209 -9.871 1.00 98.88 95 CYS A O 1
ATOM 743 N N . ALA A 1 96 ? -4.540 -5.020 -8.384 1.00 98.75 96 ALA A N 1
ATOM 744 C CA . ALA A 1 96 ? -5.334 -3.807 -8.519 1.00 98.75 96 ALA A CA 1
ATOM 745 C C . ALA A 1 96 ? -4.530 -2.690 -9.193 1.00 98.75 96 ALA A C 1
ATOM 747 O O . ALA A 1 96 ? -3.393 -2.429 -8.820 1.00 98.75 96 ALA A O 1
ATOM 748 N N . ASP A 1 97 ? -5.112 -1.993 -10.165 1.00 98.62 97 ASP A N 1
ATOM 749 C CA . ASP A 1 97 ? -4.490 -0.824 -10.799 1.00 98.62 97 ASP A CA 1
ATOM 750 C C . ASP A 1 97 ? -5.569 0.152 -11.273 1.00 98.62 97 ASP A C 1
ATOM 752 O O . ASP A 1 97 ? -6.694 -0.242 -11.578 1.00 98.62 97 ASP A O 1
ATOM 756 N N . ILE A 1 98 ? -5.250 1.443 -11.347 1.00 97.12 98 ILE A N 1
ATOM 757 C CA . ILE A 1 98 ? -6.178 2.437 -11.896 1.00 97.12 98 ILE A CA 1
ATOM 758 C C . ILE A 1 98 ? -6.340 2.267 -13.415 1.00 97.12 98 ILE A C 1
ATOM 760 O O . ILE A 1 98 ? -7.391 2.592 -13.971 1.00 97.12 98 ILE A O 1
ATOM 764 N N . SER A 1 99 ? -5.302 1.777 -14.098 1.00 97.75 99 SER A N 1
ATOM 765 C CA . SER A 1 99 ? -5.223 1.655 -15.549 1.00 97.75 99 SER A CA 1
ATOM 766 C C . SER A 1 99 ? -5.633 0.262 -16.019 1.00 97.75 99 SER A C 1
ATOM 768 O O . SER A 1 99 ? -4.983 -0.742 -15.735 1.00 97.75 99 SER A O 1
ATOM 770 N N . SER A 1 100 ? -6.676 0.196 -16.843 1.00 98.25 100 SER A N 1
ATOM 771 C CA . SER A 1 100 ? -7.064 -1.044 -17.520 1.00 98.25 100 SER A CA 1
ATOM 772 C C . SER A 1 100 ? -5.992 -1.556 -18.494 1.00 98.25 100 SER A C 1
ATOM 774 O O . SER A 1 100 ? -5.895 -2.762 -18.706 1.00 98.25 100 SER A O 1
ATOM 776 N N . ASP A 1 101 ? -5.171 -0.668 -19.074 1.00 98.50 101 ASP A N 1
ATOM 777 C CA . ASP A 1 101 ? -4.052 -1.069 -19.941 1.00 98.50 101 ASP A CA 1
ATOM 778 C C . ASP A 1 101 ? -2.925 -1.737 -19.130 1.00 98.50 101 ASP A C 1
ATOM 780 O O . ASP A 1 101 ? -2.306 -2.688 -19.609 1.00 98.50 101 ASP A O 1
ATOM 784 N N . MET A 1 102 ? -2.686 -1.280 -17.893 1.00 98.38 102 MET A N 1
ATOM 785 C CA . MET A 1 102 ? -1.765 -1.934 -16.952 1.00 98.38 102 MET A CA 1
ATOM 786 C C . MET A 1 102 ? -2.284 -3.322 -16.580 1.00 98.38 102 MET A C 1
ATOM 788 O O . MET A 1 102 ? -1.593 -4.316 -16.791 1.00 98.38 102 MET A O 1
ATOM 792 N N . LEU A 1 103 ? -3.553 -3.420 -16.170 1.00 98.75 103 LEU A N 1
ATOM 793 C CA . LEU A 1 103 ? -4.182 -4.706 -15.850 1.00 98.75 103 LEU A CA 1
ATOM 794 C C . LEU A 1 103 ? -4.116 -5.701 -17.010 1.00 98.75 103 LEU A C 1
ATOM 796 O O . LEU A 1 103 ? -3.866 -6.881 -16.780 1.00 98.75 103 LEU A O 1
ATOM 800 N N . ALA A 1 104 ? -4.298 -5.251 -18.255 1.00 98.62 104 ALA A N 1
ATOM 801 C CA . ALA A 1 104 ? -4.153 -6.116 -19.424 1.00 98.62 104 ALA A CA 1
ATOM 802 C C . ALA A 1 104 ? -2.726 -6.681 -19.558 1.00 98.62 104 ALA A C 1
ATOM 804 O O . ALA A 1 104 ? -2.563 -7.856 -19.896 1.00 98.62 104 ALA A O 1
ATOM 805 N N . ARG A 1 105 ? -1.697 -5.879 -19.257 1.00 98.38 105 ARG A N 1
ATOM 806 C CA . ARG A 1 105 ? -0.293 -6.321 -19.254 1.00 98.38 105 ARG A CA 1
ATOM 807 C C . ARG A 1 105 ? 0.009 -7.266 -18.097 1.00 98.38 105 ARG A C 1
ATOM 809 O O . ARG A 1 105 ? 0.541 -8.343 -18.357 1.00 98.38 105 ARG A O 1
ATOM 816 N N . THR A 1 106 ? -0.397 -6.928 -16.872 1.00 98.69 106 THR A N 1
ATOM 817 C CA . THR A 1 106 ? -0.269 -7.826 -15.713 1.00 98.69 106 THR A CA 1
ATOM 818 C C . THR A 1 106 ? -0.946 -9.154 -15.997 1.00 98.69 106 THR A C 1
ATOM 820 O O . THR A 1 106 ? -0.344 -10.200 -15.803 1.00 98.69 106 THR A O 1
ATOM 823 N N . LYS A 1 107 ? -2.164 -9.136 -16.545 1.00 98.62 107 LYS A N 1
ATOM 824 C CA . LYS A 1 107 ? -2.903 -10.349 -16.894 1.00 98.62 107 LYS A CA 1
ATOM 825 C C . LYS A 1 107 ? -2.201 -11.193 -17.953 1.00 98.62 107 LYS A C 1
ATOM 827 O O . LYS A 1 107 ? -2.187 -12.414 -17.837 1.00 98.62 107 LYS A O 1
ATOM 832 N N . ALA A 1 108 ? -1.597 -10.565 -18.961 1.00 98.19 108 ALA A N 1
ATOM 833 C CA . ALA A 1 108 ? -0.812 -11.273 -19.970 1.00 98.19 108 ALA A CA 1
ATOM 834 C C . ALA A 1 108 ? 0.470 -11.899 -19.392 1.00 98.19 108 ALA A C 1
ATOM 836 O O . ALA A 1 108 ? 0.889 -12.957 -19.856 1.00 98.19 108 ALA A O 1
ATOM 837 N N . HIS A 1 109 ? 1.085 -11.260 -18.394 1.00 98.00 109 HIS A N 1
ATOM 838 C CA . HIS A 1 109 ? 2.304 -11.748 -17.757 1.00 98.00 109 HIS A CA 1
ATOM 839 C C . HIS A 1 109 ? 2.037 -12.826 -16.694 1.00 98.00 109 HIS A C 1
ATOM 841 O O . HIS A 1 109 ? 2.683 -13.871 -16.699 1.00 98.00 109 HIS A O 1
ATOM 847 N N . VAL A 1 110 ? 1.080 -12.571 -15.803 1.00 98.19 110 VAL A N 1
ATOM 848 C CA . VAL A 1 110 ? 0.763 -13.393 -14.629 1.00 98.19 110 VAL A CA 1
ATOM 849 C C . VAL A 1 110 ? -0.197 -14.526 -14.981 1.00 98.19 110 VAL A C 1
ATOM 851 O O . VAL A 1 110 ? -0.095 -15.602 -14.402 1.00 98.19 110 VAL A O 1
ATOM 854 N N . GLY A 1 111 ? -1.107 -14.322 -15.937 1.00 98.25 111 GLY A N 1
ATOM 855 C CA . GLY A 1 111 ? -2.109 -15.300 -16.367 1.00 98.25 111 GLY A CA 1
ATOM 856 C C . GLY A 1 111 ? -3.404 -15.281 -15.547 1.00 98.25 111 GLY A C 1
ATOM 857 O O . GLY A 1 111 ? -3.605 -14.458 -14.662 1.00 98.25 111 GLY A O 1
ATOM 858 N N . GLU A 1 112 ? -4.313 -16.207 -15.836 1.00 98.19 112 GLU A N 1
ATOM 859 C CA . GLU A 1 112 ? -5.582 -16.369 -15.110 1.00 98.19 112 GLU A CA 1
ATOM 860 C C . GLU A 1 112 ? -5.553 -17.619 -14.224 1.00 98.19 112 GLU A C 1
ATOM 862 O O . GLU A 1 112 ? -4.728 -18.517 -14.413 1.00 98.19 112 GLU A O 1
ATOM 867 N N . GLY A 1 113 ? -6.441 -17.680 -13.237 1.00 97.75 113 GLY A N 1
ATOM 868 C CA . GLY A 1 113 ? -6.565 -18.824 -12.343 1.00 97.75 113 GLY A CA 1
ATOM 869 C C . GLY A 1 113 ? -7.509 -18.542 -11.177 1.00 97.75 113 GLY A C 1
ATOM 870 O O . GLY A 1 113 ? -7.931 -17.403 -11.000 1.00 97.75 113 GLY A O 1
ATOM 871 N N . PRO A 1 114 ? -7.863 -19.569 -10.389 1.00 97.62 114 PRO A N 1
ATOM 872 C CA . PRO A 1 114 ? -8.690 -19.400 -9.192 1.00 97.62 114 PRO A CA 1
ATOM 873 C C . PRO A 1 114 ? -7.966 -18.661 -8.050 1.00 97.62 114 PRO A C 1
ATOM 875 O O . PRO A 1 114 ? -8.606 -18.232 -7.099 1.00 97.62 114 PRO A O 1
ATOM 878 N N . ASP A 1 115 ? -6.645 -18.541 -8.141 1.00 98.31 115 ASP A N 1
ATOM 879 C CA . ASP A 1 115 ? -5.716 -17.937 -7.183 1.00 98.31 115 ASP A CA 1
ATOM 880 C C . ASP A 1 115 ? -5.339 -16.485 -7.535 1.00 98.31 115 ASP A C 1
ATOM 882 O O . ASP A 1 115 ? -4.496 -15.887 -6.869 1.00 98.31 115 ASP A O 1
ATOM 886 N N . VAL A 1 116 ? -5.929 -15.903 -8.588 1.00 98.81 116 VAL A N 1
ATOM 887 C CA . VAL A 1 116 ? -5.651 -14.520 -8.994 1.00 98.81 116 VAL A CA 1
ATOM 888 C C . VAL A 1 116 ? -6.892 -13.811 -9.534 1.00 98.81 116 VAL A C 1
ATOM 890 O O . VAL A 1 116 ? -7.653 -14.364 -10.330 1.00 98.81 116 VAL A O 1
ATOM 893 N N . SER A 1 117 ? -7.066 -12.548 -9.158 1.00 98.62 117 SER A N 1
ATOM 894 C CA . SER A 1 117 ? -8.100 -11.660 -9.685 1.00 98.62 117 SER A CA 1
ATOM 895 C C . SER A 1 117 ? -7.521 -10.301 -10.084 1.00 98.62 117 SER A C 1
ATOM 897 O O . SER A 1 117 ? -6.414 -9.931 -9.695 1.00 98.62 117 SER A O 1
ATOM 899 N N . TYR A 1 118 ? -8.271 -9.560 -10.900 1.00 98.75 118 TYR A N 1
ATOM 900 C CA . TYR A 1 118 ? -7.855 -8.274 -11.455 1.00 98.75 118 TYR A CA 1
ATOM 901 C C . TYR A 1 118 ? -8.927 -7.229 -11.179 1.00 98.75 118 TYR A C 1
ATOM 903 O O . TYR A 1 118 ? -10.089 -7.437 -11.534 1.00 98.75 118 TYR A O 1
ATOM 911 N N . LEU A 1 119 ? -8.539 -6.106 -10.576 1.00 98.38 119 LEU A N 1
ATOM 912 C CA . LEU A 1 119 ? -9.455 -5.047 -10.167 1.00 98.38 119 LEU A CA 1
ATOM 913 C C . LEU A 1 119 ? -9.017 -3.693 -10.724 1.00 98.38 119 LEU A C 1
ATOM 915 O O . LEU A 1 119 ? -7.929 -3.206 -10.420 1.00 98.38 119 LEU A O 1
ATOM 919 N N . GLN A 1 120 ? -9.899 -3.047 -11.486 1.00 98.38 120 GLN A N 1
ATOM 920 C CA . GLN A 1 120 ? -9.695 -1.652 -11.857 1.00 98.38 120 GLN A CA 1
ATOM 921 C C . GLN A 1 120 ? -10.142 -0.730 -10.723 1.00 98.38 120 GLN A C 1
ATOM 923 O O . GLN A 1 120 ? -11.308 -0.739 -10.336 1.00 98.38 120 GLN A O 1
ATOM 928 N N . LEU A 1 121 ? -9.215 0.078 -10.215 1.00 97.62 121 LEU A N 1
ATOM 929 C CA . LEU A 1 121 ? -9.471 1.028 -9.136 1.00 97.62 121 LEU A CA 1
ATOM 930 C C . LEU A 1 121 ? -10.116 2.317 -9.656 1.00 97.62 121 LEU A C 1
ATOM 932 O O . LEU A 1 121 ? -9.822 2.785 -10.757 1.00 97.62 121 LEU A O 1
ATOM 936 N N . ASN A 1 122 ? -10.919 2.954 -8.803 1.00 94.50 122 ASN A N 1
ATOM 937 C CA . ASN A 1 122 ? -11.482 4.287 -9.046 1.00 94.50 122 ASN A CA 1
ATOM 938 C C . ASN A 1 122 ? -10.474 5.430 -8.771 1.00 94.50 122 ASN A C 1
ATOM 940 O O . ASN A 1 122 ? -10.799 6.602 -8.963 1.00 94.50 122 ASN A O 1
ATOM 944 N N . GLY A 1 123 ? -9.263 5.096 -8.305 1.00 92.00 123 GLY A N 1
ATOM 945 C CA . GLY A 1 123 ? -8.192 6.042 -7.986 1.00 92.00 123 GLY A CA 1
ATOM 946 C C . GLY A 1 123 ? -8.335 6.767 -6.644 1.00 92.00 123 GLY A C 1
ATOM 947 O O . GLY A 1 123 ? -7.575 7.702 -6.388 1.00 92.00 123 GLY A O 1
ATOM 948 N N . ARG A 1 124 ? -9.291 6.372 -5.796 1.00 91.69 124 ARG A N 1
ATOM 949 C CA . ARG A 1 124 ? -9.625 7.050 -4.532 1.00 91.69 124 ARG A CA 1
ATOM 950 C C . ARG A 1 124 ? -9.647 6.110 -3.327 1.00 91.69 124 ARG A C 1
ATOM 952 O O . ARG A 1 124 ? -9.279 6.537 -2.232 1.00 91.69 124 ARG A O 1
ATOM 959 N N . ASP A 1 125 ? -10.078 4.870 -3.524 1.00 95.19 125 ASP A N 1
ATOM 960 C CA . ASP A 1 125 ? -10.262 3.871 -2.472 1.00 95.19 125 ASP A CA 1
ATOM 961 C C . ASP A 1 125 ? -10.298 2.438 -3.055 1.00 95.19 125 ASP A C 1
ATOM 963 O O . ASP A 1 125 ? -9.924 2.209 -4.207 1.00 95.19 125 ASP A O 1
ATOM 967 N N . PHE A 1 126 ? -10.714 1.465 -2.236 1.00 97.56 126 PHE A N 1
ATOM 968 C CA . PHE A 1 126 ? -10.882 0.057 -2.610 1.00 97.56 126 PHE A CA 1
ATOM 969 C C . PHE A 1 126 ? -12.355 -0.332 -2.821 1.00 97.56 126 PHE A C 1
ATOM 971 O O . PHE A 1 126 ? -12.778 -1.429 -2.436 1.00 97.56 126 PHE A O 1
ATOM 978 N N . GLU A 1 127 ? -13.177 0.570 -3.357 1.00 94.62 127 GLU A N 1
ATOM 979 C CA . GLU A 1 127 ? -14.540 0.244 -3.786 1.00 94.62 127 GLU A CA 1
ATOM 980 C C . GLU A 1 127 ? -14.558 -1.027 -4.657 1.00 94.62 127 GLU A C 1
ATOM 982 O O . GLU A 1 127 ? -13.700 -1.238 -5.514 1.00 94.62 127 GLU A O 1
ATOM 987 N N . GLY A 1 128 ? -15.523 -1.914 -4.397 1.00 91.56 128 GLY A N 1
ATOM 988 C CA . GLY A 1 128 ? -15.635 -3.214 -5.069 1.00 91.56 128 GLY A CA 1
ATOM 989 C C . GLY A 1 128 ? -14.858 -4.362 -4.411 1.00 91.56 128 GLY A C 1
ATOM 990 O O . GLY A 1 128 ? -15.110 -5.517 -4.744 1.00 91.56 128 GLY A O 1
ATOM 991 N N . VAL A 1 129 ? -13.978 -4.088 -3.443 1.00 97.81 129 VAL A N 1
ATOM 992 C CA . VAL A 1 129 ? -13.351 -5.125 -2.601 1.00 97.81 129 VAL A CA 1
ATOM 993 C C . VAL A 1 129 ? -14.231 -5.400 -1.384 1.00 97.81 129 VAL A C 1
ATOM 995 O O . VAL A 1 129 ? -14.719 -4.460 -0.756 1.00 97.81 129 VAL A O 1
ATOM 998 N N . ALA A 1 130 ? -14.425 -6.672 -1.033 1.00 97.69 130 ALA A N 1
ATOM 999 C CA . ALA A 1 130 ? -15.246 -7.068 0.109 1.00 97.69 130 ALA A CA 1
ATOM 1000 C C . ALA A 1 130 ? -14.623 -6.657 1.456 1.00 97.69 130 ALA A C 1
ATOM 1002 O O . ALA A 1 130 ? -13.400 -6.629 1.615 1.00 97.69 130 ALA A O 1
ATOM 1003 N N . ASP A 1 131 ? -15.471 -6.371 2.439 1.00 95.50 131 ASP A N 1
ATOM 1004 C CA . ASP A 1 131 ? -15.044 -6.081 3.809 1.00 95.50 131 ASP A CA 1
ATOM 1005 C C . ASP A 1 131 ? -14.332 -7.297 4.412 1.00 95.50 131 ASP A C 1
ATOM 1007 O O . ASP A 1 131 ? -14.734 -8.440 4.183 1.00 95.50 131 ASP A O 1
ATOM 1011 N N . THR A 1 132 ? -13.291 -7.069 5.216 1.00 95.88 132 THR A N 1
ATOM 1012 C CA . THR A 1 132 ? -12.572 -8.130 5.953 1.00 95.88 132 THR A CA 1
ATOM 1013 C C . THR A 1 132 ? -12.146 -9.326 5.077 1.00 95.88 132 THR A C 1
ATOM 1015 O O . THR A 1 132 ? -12.270 -10.490 5.463 1.00 95.88 132 THR A O 1
ATOM 1018 N N . SER A 1 133 ? -11.657 -9.049 3.868 1.00 98.31 133 SER A N 1
ATOM 1019 C CA . SER A 1 133 ? -11.328 -10.062 2.856 1.00 98.31 133 SER A CA 1
ATOM 1020 C C . SER A 1 133 ? -9.841 -10.161 2.512 1.00 98.31 133 SER A C 1
ATOM 1022 O O . SER A 1 133 ? -9.445 -11.122 1.859 1.00 98.31 133 SER A O 1
ATOM 1024 N N . ILE A 1 134 ? -9.021 -9.209 2.961 1.00 98.81 134 ILE A N 1
ATOM 1025 C CA . ILE A 1 134 ? -7.589 -9.132 2.652 1.00 98.81 134 ILE A CA 1
ATOM 1026 C C . ILE A 1 134 ? -6.770 -9.247 3.939 1.00 98.81 134 ILE A C 1
ATOM 1028 O O . ILE A 1 134 ? -7.083 -8.603 4.940 1.00 98.81 134 ILE A O 1
ATOM 1032 N N . ASP A 1 135 ? -5.703 -10.039 3.917 1.00 98.75 135 ASP A N 1
ATOM 1033 C CA . ASP A 1 135 ? -4.764 -10.156 5.039 1.00 98.75 135 ASP A CA 1
ATOM 1034 C C . ASP A 1 135 ? -3.610 -9.158 4.902 1.00 98.75 135 ASP A C 1
ATOM 1036 O O . ASP A 1 135 ? -3.163 -8.567 5.889 1.00 98.75 135 ASP A O 1
ATOM 1040 N N . PHE A 1 136 ? -3.143 -8.952 3.666 1.00 98.88 136 PHE A N 1
ATOM 1041 C CA . PHE A 1 136 ? -1.996 -8.107 3.366 1.00 98.88 136 PHE A CA 1
ATOM 1042 C C . PHE A 1 136 ? -2.212 -7.257 2.108 1.00 98.88 136 PHE A C 1
ATOM 1044 O O . PHE A 1 136 ? -2.549 -7.767 1.043 1.00 98.88 136 PHE A O 1
ATOM 1051 N N . ILE A 1 137 ? -1.995 -5.946 2.219 1.00 98.88 137 ILE A N 1
ATOM 1052 C CA . ILE A 1 137 ? -1.941 -5.032 1.073 1.00 98.88 137 ILE A CA 1
ATOM 1053 C C . ILE A 1 137 ? -0.476 -4.712 0.784 1.00 98.88 137 ILE A C 1
ATOM 1055 O O . ILE A 1 137 ? 0.220 -4.148 1.627 1.00 98.88 137 ILE A O 1
ATOM 1059 N N . TYR A 1 138 ? -0.015 -5.033 -0.418 1.00 98.88 138 TYR A N 1
ATOM 1060 C CA . TYR A 1 138 ? 1.324 -4.709 -0.896 1.00 98.88 138 TYR A CA 1
ATOM 1061 C C . TYR A 1 138 ? 1.265 -3.481 -1.814 1.00 98.88 138 TYR A C 1
ATOM 1063 O O . TYR A 1 138 ? 0.608 -3.519 -2.851 1.00 98.88 138 TYR A O 1
ATOM 1071 N N . SER A 1 139 ? 1.941 -2.389 -1.445 1.00 98.38 139 SER A N 1
ATOM 1072 C CA . SER A 1 139 ? 2.051 -1.176 -2.266 1.00 98.38 139 SER A CA 1
ATOM 1073 C C . SER A 1 139 ? 3.514 -0.759 -2.425 1.00 98.38 139 SER A C 1
ATOM 1075 O O . SER A 1 139 ? 4.077 -0.103 -1.542 1.00 98.38 139 SER A O 1
ATOM 1077 N N . TYR A 1 140 ? 4.103 -1.059 -3.584 1.00 97.69 140 TYR A N 1
ATOM 1078 C CA . TYR A 1 140 ? 5.463 -0.655 -3.945 1.00 97.69 140 TYR A CA 1
ATOM 1079 C C . TYR A 1 140 ? 5.463 0.290 -5.151 1.00 97.69 140 TYR A C 1
ATOM 1081 O O . TYR A 1 140 ? 4.942 -0.062 -6.198 1.00 97.69 140 TYR A O 1
ATOM 1089 N N . ASP A 1 141 ? 6.095 1.459 -5.013 1.00 95.12 141 ASP A N 1
ATOM 1090 C CA . ASP A 1 141 ? 6.232 2.475 -6.085 1.00 95.12 141 ASP A CA 1
ATOM 1091 C C . ASP A 1 141 ? 4.895 3.022 -6.631 1.00 95.12 141 ASP A C 1
ATOM 1093 O O . ASP A 1 141 ? 4.746 3.318 -7.810 1.00 95.12 141 ASP A O 1
ATOM 1097 N N . VAL A 1 142 ? 3.893 3.159 -5.749 1.00 95.56 142 VAL A N 1
ATOM 1098 C CA . VAL A 1 142 ? 2.534 3.596 -6.133 1.00 95.56 142 VAL A CA 1
ATOM 1099 C C . VAL A 1 142 ? 2.083 4.823 -5.360 1.00 95.56 142 VAL A C 1
ATOM 1101 O O . VAL A 1 142 ? 1.864 5.887 -5.936 1.00 95.56 142 VAL A O 1
ATOM 1104 N N . LEU A 1 143 ? 1.964 4.704 -4.035 1.00 94.62 143 LEU A N 1
ATOM 1105 C CA . LEU A 1 143 ? 1.425 5.771 -3.186 1.00 94.62 143 LEU A CA 1
ATOM 1106 C C . LEU A 1 143 ? 2.290 7.040 -3.190 1.00 94.62 143 LEU A C 1
ATOM 1108 O O . LEU A 1 143 ? 1.765 8.130 -2.978 1.00 94.62 143 LEU A O 1
ATOM 1112 N N . LEU A 1 144 ? 3.578 6.925 -3.519 1.00 94.69 144 LEU A N 1
ATOM 1113 C CA . LEU A 1 144 ? 4.474 8.066 -3.709 1.00 94.69 144 LEU A CA 1
ATOM 1114 C C . LEU A 1 144 ? 4.101 8.951 -4.914 1.00 94.69 144 LEU A C 1
ATOM 1116 O O . LEU A 1 144 ? 4.537 10.093 -4.975 1.00 94.69 144 LEU A O 1
ATOM 1120 N N . HIS A 1 145 ? 3.252 8.492 -5.839 1.00 93.69 145 HIS A N 1
ATOM 1121 C CA . HIS A 1 145 ? 2.712 9.323 -6.924 1.00 93.69 145 HIS A CA 1
ATOM 1122 C C . HIS A 1 145 ? 1.469 10.119 -6.505 1.00 93.69 145 HIS A C 1
ATOM 1124 O O . HIS A 1 145 ? 0.949 10.922 -7.285 1.00 93.69 145 HIS A O 1
ATOM 1130 N N . LEU A 1 146 ? 0.975 9.902 -5.285 1.00 92.75 146 LEU A N 1
ATOM 1131 C CA . LEU A 1 146 ? -0.250 10.498 -4.776 1.00 92.75 146 LEU A CA 1
ATOM 1132 C C . LEU A 1 146 ? 0.044 11.574 -3.734 1.00 92.75 146 LEU A C 1
ATOM 1134 O O . LEU A 1 146 ? 1.018 11.509 -2.985 1.00 92.75 146 LEU A O 1
ATOM 1138 N N . GLN A 1 147 ? -0.849 12.558 -3.640 1.00 91.12 147 GLN A N 1
ATOM 1139 C CA . GLN A 1 147 ? -0.785 13.530 -2.555 1.00 91.12 147 GLN A CA 1
ATOM 1140 C C . GLN A 1 147 ? -1.055 12.831 -1.209 1.00 91.12 147 GLN A C 1
ATOM 1142 O O . GLN A 1 147 ? -1.836 11.873 -1.169 1.00 91.12 147 GLN A O 1
ATOM 1147 N N . PRO A 1 148 ? -0.503 13.322 -0.083 1.00 91.75 148 PRO A N 1
ATOM 1148 C CA . PRO A 1 148 ? -0.704 12.702 1.231 1.00 91.75 148 PRO A CA 1
ATOM 1149 C C . PRO A 1 148 ? -2.178 12.485 1.612 1.00 91.75 148 PRO A C 1
ATOM 1151 O O . PRO A 1 148 ? -2.513 11.499 2.261 1.00 91.75 148 PRO A O 1
ATOM 1154 N N . GLN A 1 149 ? -3.080 13.367 1.173 1.00 90.56 149 GLN A N 1
ATOM 1155 C CA . GLN A 1 149 ? -4.522 13.239 1.409 1.00 90.56 149 GLN A CA 1
ATOM 1156 C C . GLN A 1 149 ? -5.126 12.037 0.668 1.00 90.56 149 GLN A C 1
ATOM 1158 O O . GLN A 1 149 ? -6.011 11.366 1.193 1.00 90.56 149 GLN A O 1
ATOM 1163 N N . ASN A 1 150 ? -4.638 11.734 -0.537 1.00 91.81 150 ASN A N 1
ATOM 1164 C CA . ASN A 1 150 ? -5.057 10.551 -1.284 1.00 91.81 150 ASN A CA 1
ATOM 1165 C C . ASN A 1 150 ? -4.488 9.272 -0.660 1.00 91.81 150 ASN A C 1
ATOM 1167 O O . ASN A 1 150 ? -5.211 8.286 -0.557 1.00 91.81 150 ASN A O 1
ATOM 1171 N N . VAL A 1 151 ? -3.239 9.298 -0.179 1.00 95.19 151 VAL A N 1
ATOM 1172 C CA . VAL A 1 151 ? -2.666 8.188 0.607 1.00 95.19 151 VAL A CA 1
ATOM 1173 C C . VAL A 1 151 ? -3.536 7.905 1.833 1.00 95.19 151 VAL A C 1
ATOM 1175 O O . VAL A 1 151 ? -3.901 6.760 2.087 1.00 95.19 151 VAL A O 1
ATOM 1178 N N . PHE A 1 152 ? -3.947 8.953 2.549 1.00 94.06 152 PHE A N 1
ATOM 1179 C CA . PHE A 1 152 ? -4.843 8.828 3.694 1.00 94.06 152 PHE A CA 1
ATOM 1180 C C . PHE A 1 152 ? -6.213 8.227 3.330 1.00 94.06 152 PHE A C 1
ATOM 1182 O O . PHE A 1 152 ? -6.711 7.371 4.057 1.00 94.06 152 PHE A O 1
ATOM 1189 N N . SER A 1 153 ? -6.793 8.593 2.181 1.00 92.88 153 SER A N 1
ATOM 1190 C CA . SER A 1 153 ? -8.031 7.977 1.670 1.00 92.88 153 SER A CA 1
ATOM 1191 C C . SER A 1 153 ? -7.888 6.459 1.488 1.00 92.88 153 SER A C 1
ATOM 1193 O O . SER A 1 153 ? -8.722 5.689 1.972 1.00 92.88 153 SER A O 1
ATOM 1195 N N . TYR A 1 154 ? -6.785 6.009 0.879 1.00 96.81 154 TYR A N 1
ATOM 1196 C CA . TYR A 1 154 ? -6.491 4.580 0.750 1.00 96.81 154 TYR A CA 1
ATOM 1197 C C . TYR A 1 154 ? -6.279 3.904 2.104 1.00 96.81 154 TYR A C 1
ATOM 1199 O O . TYR A 1 154 ? -6.774 2.798 2.293 1.00 96.81 154 TYR A O 1
ATOM 1207 N N . LEU A 1 155 ? -5.616 4.553 3.067 1.00 96.00 155 LEU A N 1
ATOM 1208 C CA . LEU A 1 155 ? -5.464 4.015 4.424 1.00 96.00 155 LEU A CA 1
ATOM 1209 C C . LEU A 1 155 ? -6.815 3.800 5.115 1.00 96.00 155 LEU A C 1
ATOM 1211 O O . LEU A 1 155 ? -7.023 2.753 5.731 1.00 96.00 155 LEU A O 1
ATOM 1215 N N . LEU A 1 156 ? -7.745 4.751 4.991 1.00 92.00 156 LEU A N 1
ATOM 1216 C CA . LEU A 1 156 ? -9.094 4.618 5.546 1.00 92.00 156 LEU A CA 1
ATOM 1217 C C . LEU A 1 156 ? -9.867 3.480 4.875 1.00 92.00 156 LEU A C 1
ATOM 1219 O O . LEU A 1 156 ? -10.444 2.642 5.567 1.00 92.00 156 LEU A O 1
ATOM 1223 N N . SER A 1 157 ? -9.833 3.397 3.544 1.00 95.44 157 SER A N 1
ATOM 1224 C CA . SER A 1 157 ? -10.495 2.304 2.828 1.00 95.44 157 SER A CA 1
ATOM 1225 C C . SER A 1 157 ? -9.835 0.946 3.074 1.00 95.44 157 SER A C 1
ATOM 1227 O O . SER A 1 157 ? -10.537 -0.065 3.086 1.00 95.44 157 SER A O 1
ATOM 1229 N N . ALA A 1 158 ? -8.515 0.897 3.271 1.00 97.50 158 ALA A N 1
ATOM 1230 C CA . ALA A 1 158 ? -7.782 -0.324 3.593 1.00 97.50 158 ALA A CA 1
ATOM 1231 C C . ALA A 1 158 ? -8.303 -0.946 4.894 1.00 97.50 158 ALA A C 1
ATOM 1233 O O . ALA A 1 158 ? -8.462 -2.160 4.962 1.00 97.50 158 ALA A O 1
ATOM 1234 N N . ARG A 1 159 ? -8.674 -0.132 5.895 1.00 93.06 159 ARG A N 1
ATOM 1235 C CA . ARG A 1 159 ? -9.192 -0.642 7.178 1.00 93.06 159 ARG A CA 1
ATOM 1236 C C . ARG A 1 159 ? -10.436 -1.505 7.016 1.00 93.06 159 ARG A C 1
ATOM 1238 O O . ARG A 1 159 ? -10.621 -2.439 7.792 1.00 93.06 159 ARG A O 1
ATOM 1245 N N . ARG A 1 160 ? -11.298 -1.137 6.063 1.00 92.62 160 ARG A N 1
ATOM 1246 C CA . ARG A 1 160 ? -12.556 -1.831 5.772 1.00 92.62 160 ARG A CA 1
ATOM 1247 C C . ARG A 1 160 ? -12.289 -3.209 5.171 1.00 92.62 160 ARG A C 1
ATOM 1249 O O . ARG A 1 160 ? -12.920 -4.185 5.560 1.00 92.62 160 ARG A O 1
ATOM 1256 N N . ILE A 1 161 ? -11.357 -3.286 4.225 1.00 97.75 161 ILE A N 1
ATOM 1257 C CA . ILE A 1 161 ? -11.089 -4.515 3.464 1.00 97.75 161 ILE A CA 1
ATOM 1258 C C . ILE A 1 161 ? -10.114 -5.449 4.182 1.00 97.75 161 ILE A C 1
ATOM 1260 O O . ILE A 1 161 ? -10.156 -6.657 3.961 1.00 97.75 161 ILE A O 1
ATOM 1264 N N . LEU A 1 162 ? -9.257 -4.910 5.051 1.00 98.19 162 LEU A N 1
ATOM 1265 C CA . LEU A 1 162 ? -8.323 -5.690 5.849 1.00 98.19 162 LEU A CA 1
ATOM 1266 C C . LEU A 1 162 ? -9.060 -6.467 6.941 1.00 98.19 162 LEU A C 1
ATOM 1268 O O . LEU A 1 162 ? -9.901 -5.923 7.660 1.00 98.19 162 LEU A O 1
ATOM 1272 N N . ARG A 1 163 ? -8.692 -7.738 7.108 1.00 96.44 163 ARG A N 1
ATOM 1273 C CA . ARG A 1 163 ? -9.076 -8.537 8.276 1.00 96.44 163 ARG A CA 1
ATOM 1274 C C . ARG A 1 163 ? -8.508 -7.925 9.562 1.00 96.44 163 ARG A C 1
ATOM 1276 O O . ARG A 1 163 ? -7.512 -7.193 9.507 1.00 96.44 163 ARG A O 1
ATOM 1283 N N . PRO A 1 164 ? -9.096 -8.217 10.737 1.00 90.75 164 PRO A N 1
ATOM 1284 C CA . PRO A 1 164 ? -8.488 -7.861 12.015 1.00 90.75 164 PRO A CA 1
ATOM 1285 C C . PRO A 1 164 ? -7.020 -8.309 12.086 1.00 90.75 164 PRO A C 1
ATOM 1287 O O . PRO A 1 164 ? -6.701 -9.459 11.801 1.00 90.75 164 PRO A O 1
ATOM 1290 N N . GLY A 1 165 ? -6.118 -7.384 12.427 1.00 90.44 165 GLY A N 1
ATOM 1291 C CA . GLY A 1 165 ? -4.672 -7.633 12.452 1.00 90.44 165 GLY A CA 1
ATOM 1292 C C . GLY A 1 165 ? -3.973 -7.638 11.085 1.00 90.44 165 GLY A C 1
ATOM 1293 O O . GLY A 1 165 ? -2.753 -7.809 11.051 1.00 90.44 165 GLY A O 1
ATOM 1294 N N . GLY A 1 166 ? -4.706 -7.420 9.988 1.00 97.25 166 GLY A N 1
ATOM 1295 C CA . GLY A 1 166 ? -4.159 -7.302 8.638 1.00 97.25 166 GLY A CA 1
ATOM 1296 C C . GLY A 1 166 ? -3.193 -6.125 8.487 1.00 97.25 166 GLY A C 1
ATOM 1297 O O . GLY A 1 166 ? -3.205 -5.174 9.276 1.00 97.25 166 GLY A O 1
ATOM 1298 N N . VAL A 1 167 ? -2.328 -6.197 7.477 1.00 98.31 167 VAL A N 1
ATOM 1299 C CA . VAL A 1 167 ? -1.190 -5.279 7.313 1.00 98.31 167 VAL A CA 1
ATOM 1300 C C . VAL A 1 167 ? -1.209 -4.626 5.937 1.00 98.31 167 VAL A C 1
ATOM 1302 O O . VAL A 1 167 ? -1.554 -5.257 4.945 1.00 98.31 167 VAL A O 1
ATOM 1305 N N . ILE A 1 168 ? -0.791 -3.366 5.857 1.00 98.50 168 ILE A N 1
ATOM 1306 C CA . ILE A 1 168 ? -0.434 -2.707 4.599 1.00 98.50 168 ILE A CA 1
ATOM 1307 C C . ILE A 1 168 ? 1.059 -2.372 4.598 1.00 98.50 168 ILE A C 1
ATOM 1309 O O . ILE A 1 168 ? 1.560 -1.757 5.537 1.00 98.50 168 ILE A O 1
ATOM 1313 N N . LEU A 1 169 ? 1.773 -2.778 3.548 1.00 98.50 169 LEU A N 1
ATOM 1314 C CA . LEU A 1 169 ? 3.123 -2.307 3.241 1.00 98.50 169 LEU A CA 1
ATOM 1315 C C . LEU A 1 169 ? 3.014 -1.077 2.343 1.00 98.50 169 LEU A C 1
ATOM 1317 O O . LEU A 1 169 ? 2.446 -1.159 1.255 1.00 98.50 169 LEU A O 1
ATOM 1321 N N . ILE A 1 170 ? 3.603 0.037 2.777 1.00 97.94 170 ILE A N 1
ATOM 1322 C CA . ILE A 1 170 ? 3.743 1.266 1.991 1.00 97.94 170 ILE A CA 1
ATOM 1323 C C . ILE A 1 170 ? 5.218 1.521 1.698 1.00 97.94 170 ILE A C 1
ATOM 1325 O O . ILE A 1 170 ? 6.014 1.705 2.617 1.00 97.94 170 ILE A O 1
ATOM 1329 N N . HIS A 1 171 ? 5.556 1.580 0.412 1.00 97.56 171 HIS A N 1
ATOM 1330 C CA . HIS A 1 171 ? 6.806 2.154 -0.071 1.00 97.56 171 HIS A CA 1
ATOM 1331 C C . HIS A 1 171 ? 6.705 3.682 -0.179 1.00 97.56 171 HIS A C 1
ATOM 1333 O O . HIS A 1 171 ? 5.771 4.207 -0.795 1.00 97.56 171 HIS A O 1
ATOM 1339 N N . ALA A 1 172 ? 7.691 4.386 0.370 1.00 96.81 172 ALA A N 1
ATOM 1340 C CA . ALA A 1 172 ? 7.855 5.828 0.239 1.00 96.81 172 ALA A CA 1
ATOM 1341 C C . ALA A 1 172 ? 9.330 6.212 0.053 1.00 96.81 172 ALA A C 1
ATOM 1343 O O . ALA A 1 172 ? 10.229 5.418 0.314 1.00 96.81 172 ALA A O 1
ATOM 1344 N N . ILE A 1 173 ? 9.573 7.455 -0.370 1.00 96.56 173 ILE A N 1
ATOM 1345 C CA . ILE A 1 173 ? 10.922 7.997 -0.573 1.00 96.56 173 ILE A CA 1
ATOM 1346 C C . ILE A 1 173 ? 11.233 9.011 0.526 1.00 96.56 173 ILE A C 1
ATOM 1348 O O . ILE A 1 173 ? 10.562 10.043 0.636 1.00 96.56 173 ILE A O 1
ATOM 1352 N N . ASN A 1 174 ? 12.281 8.743 1.304 1.00 96.25 174 ASN A N 1
ATOM 1353 C CA . ASN A 1 174 ? 12.706 9.593 2.406 1.00 96.25 174 ASN A CA 1
ATOM 1354 C C . ASN A 1 174 ? 13.479 10.813 1.914 1.00 96.25 174 ASN A C 1
ATOM 1356 O O . ASN A 1 174 ? 14.632 10.681 1.499 1.00 96.25 174 ASN A O 1
ATOM 1360 N N . LEU A 1 175 ? 12.900 12.009 2.027 1.00 95.56 175 LEU A N 1
ATOM 1361 C CA . LEU A 1 175 ? 13.600 13.247 1.670 1.00 95.56 175 LEU A CA 1
ATOM 1362 C C . LEU A 1 175 ? 14.891 13.452 2.478 1.00 95.56 175 LEU A C 1
ATOM 1364 O O . LEU A 1 175 ? 15.856 13.986 1.941 1.00 95.56 175 LEU A O 1
ATOM 1368 N N . ASP A 1 176 ? 14.910 13.011 3.738 1.00 93.75 176 ASP A N 1
ATOM 1369 C CA . ASP A 1 176 ? 16.044 13.192 4.656 1.00 93.75 176 ASP A CA 1
ATOM 1370 C C . ASP A 1 176 ? 17.216 12.232 4.370 1.00 93.75 176 ASP A C 1
ATOM 1372 O O . ASP A 1 176 ? 18.285 12.316 4.967 1.00 93.75 176 ASP A O 1
ATOM 1376 N N . SER A 1 177 ? 17.048 11.312 3.416 1.00 94.25 177 SER A N 1
ATOM 1377 C CA . SER A 1 177 ? 18.131 10.435 2.969 1.00 94.25 177 SER A CA 1
ATOM 1378 C C . SER A 1 177 ? 19.009 11.103 1.895 1.00 94.25 177 SER A C 1
ATOM 1380 O O . SER A 1 177 ? 18.529 11.943 1.121 1.00 94.25 177 SER A O 1
ATOM 1382 N N . PRO A 1 178 ? 20.286 10.695 1.743 1.00 91.06 178 PRO A N 1
ATOM 1383 C CA . PRO A 1 178 ? 21.133 11.162 0.643 1.00 91.06 178 PRO A CA 1
ATOM 1384 C C . PRO A 1 178 ? 20.531 10.887 -0.744 1.00 91.06 178 PRO A C 1
ATOM 1386 O O . PRO A 1 178 ? 20.551 11.754 -1.615 1.00 91.06 178 PRO A O 1
ATOM 1389 N N . GLY A 1 179 ? 19.958 9.697 -0.953 1.00 94.06 179 GLY A N 1
ATOM 1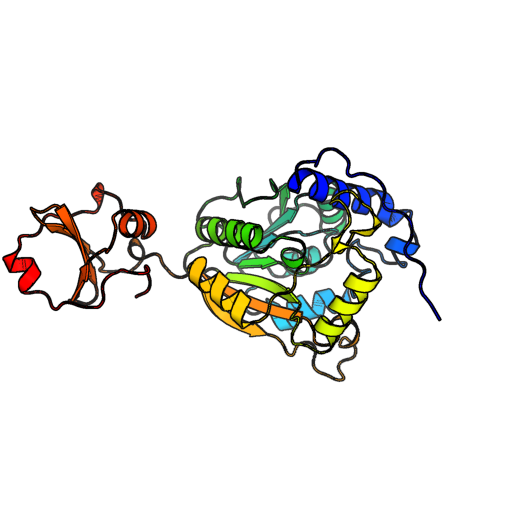390 C CA . GLY A 1 179 ? 19.319 9.347 -2.221 1.00 94.06 179 GLY A CA 1
ATOM 1391 C C . GLY A 1 179 ? 18.027 10.125 -2.478 1.00 94.06 179 GLY A C 1
ATOM 1392 O O . GLY A 1 179 ? 17.767 10.529 -3.610 1.00 94.06 179 GLY A O 1
ATOM 1393 N N . GLY A 1 180 ? 17.224 10.373 -1.442 1.00 96.00 180 GLY A N 1
ATOM 1394 C CA . GLY A 1 180 ? 15.961 11.098 -1.568 1.00 96.00 180 GLY A CA 1
ATOM 1395 C C . GLY A 1 180 ? 16.152 12.593 -1.788 1.00 96.00 180 GLY A C 1
ATOM 1396 O O . GLY A 1 180 ? 15.506 13.154 -2.671 1.00 96.00 180 GLY A O 1
ATOM 1397 N N . SER A 1 181 ? 17.083 13.224 -1.070 1.00 96.31 181 SER A N 1
ATOM 1398 C CA . SER A 1 181 ? 17.464 14.625 -1.302 1.00 96.31 181 SER A CA 1
ATOM 1399 C C . SER A 1 181 ? 18.061 14.835 -2.697 1.00 96.31 181 SER A C 1
ATOM 1401 O O . SER A 1 181 ? 17.658 15.763 -3.399 1.00 96.31 181 SER A O 1
ATOM 1403 N N . TYR A 1 182 ? 18.920 13.925 -3.168 1.00 95.56 182 TYR A N 1
ATOM 1404 C CA . TYR A 1 182 ? 19.386 13.940 -4.557 1.00 95.56 182 TYR A CA 1
ATOM 1405 C C . TYR A 1 182 ? 18.226 13.809 -5.554 1.00 95.56 182 TYR A C 1
ATOM 1407 O O . TYR A 1 182 ? 18.129 14.584 -6.508 1.00 95.56 182 TYR A O 1
ATOM 1415 N N . HIS A 1 183 ? 17.305 12.867 -5.328 1.00 95.06 183 HIS A N 1
ATOM 1416 C CA . HIS A 1 183 ? 16.151 12.694 -6.206 1.00 95.06 183 HIS A CA 1
ATOM 1417 C C . HIS A 1 183 ? 15.244 13.938 -6.214 1.00 95.06 183 HIS A C 1
ATOM 1419 O O . HIS A 1 183 ? 14.738 14.322 -7.268 1.00 95.06 183 HIS A O 1
ATOM 1425 N N . PHE A 1 184 ? 15.090 14.612 -5.071 1.00 96.38 184 PHE A N 1
ATOM 1426 C CA . PHE A 1 184 ? 14.378 15.887 -4.964 1.00 96.38 184 PHE A CA 1
ATOM 1427 C C . PHE A 1 184 ? 15.015 16.973 -5.834 1.00 96.38 184 PHE A C 1
ATOM 1429 O O . PHE A 1 184 ? 14.307 17.668 -6.569 1.00 96.38 184 PHE A O 1
ATOM 1436 N N . GLU A 1 185 ? 16.344 17.099 -5.814 1.00 96.31 185 GLU A N 1
ATOM 1437 C CA . GLU A 1 185 ? 17.059 18.042 -6.679 1.00 96.31 185 GLU A CA 1
ATOM 1438 C C . GLU A 1 185 ? 16.875 17.716 -8.166 1.00 96.31 185 GLU A C 1
ATOM 1440 O O . GLU A 1 185 ? 16.603 18.618 -8.964 1.00 96.31 185 GLU A O 1
ATOM 1445 N N . VAL A 1 186 ? 16.959 16.435 -8.544 1.00 93.94 186 VAL A N 1
ATOM 1446 C CA . VAL A 1 186 ? 16.702 15.984 -9.922 1.00 93.94 186 VAL A CA 1
ATOM 1447 C C . VAL A 1 186 ? 15.288 16.370 -10.354 1.00 93.94 186 VAL A C 1
ATOM 1449 O O . VAL A 1 186 ? 15.115 16.987 -11.407 1.00 93.94 186 VAL A O 1
ATOM 1452 N N . GLN A 1 187 ? 14.289 16.089 -9.516 1.00 94.62 187 GLN A N 1
ATOM 1453 C CA . GLN A 1 187 ? 12.895 16.420 -9.785 1.00 94.62 187 GLN A CA 1
ATOM 1454 C C . GLN A 1 187 ? 12.672 17.937 -9.930 1.00 94.62 187 GLN A C 1
ATOM 1456 O O . GLN A 1 187 ? 11.921 18.385 -10.803 1.00 94.62 187 GLN A O 1
ATOM 1461 N N . TYR A 1 188 ? 13.348 18.746 -9.106 1.00 94.88 188 TYR A N 1
ATOM 1462 C CA . TYR A 1 188 ? 13.325 20.205 -9.208 1.00 94.88 188 TYR A CA 1
ATOM 1463 C C . TYR A 1 188 ? 13.932 20.699 -10.528 1.00 94.88 188 TYR A C 1
ATOM 1465 O O . TYR A 1 188 ? 13.337 21.548 -11.194 1.00 94.88 188 TYR A O 1
ATOM 1473 N N . VAL A 1 189 ? 15.083 20.155 -10.937 1.00 94.81 189 VAL A N 1
ATOM 1474 C CA . VAL A 1 189 ? 15.757 20.515 -12.198 1.00 94.81 189 VAL A CA 1
ATOM 1475 C C . VAL A 1 189 ? 14.930 20.102 -13.418 1.00 94.81 189 VAL A C 1
ATOM 1477 O O . VAL A 1 189 ? 14.884 20.839 -14.405 1.00 94.81 189 VAL A O 1
ATOM 1480 N N . GLN A 1 190 ? 14.250 18.958 -13.344 1.00 92.81 190 GLN A N 1
ATOM 1481 C CA . GLN A 1 190 ? 13.317 18.488 -14.371 1.00 92.81 190 GLN A CA 1
ATOM 1482 C C . GLN A 1 190 ? 11.997 19.278 -14.394 1.00 92.81 190 GLN A C 1
ATOM 1484 O O . GLN A 1 190 ? 11.238 19.166 -15.357 1.00 92.81 190 GLN A O 1
ATOM 1489 N N . ASP A 1 191 ? 11.747 20.119 -13.383 1.00 94.06 191 ASP A N 1
ATOM 1490 C CA . ASP A 1 191 ? 10.587 21.010 -13.286 1.00 94.06 191 ASP A CA 1
ATOM 1491 C C . ASP A 1 191 ? 9.247 20.254 -13.328 1.00 94.06 191 ASP A C 1
ATOM 1493 O O . ASP A 1 191 ? 8.249 20.780 -13.809 1.00 94.06 191 ASP A O 1
ATOM 1497 N N . THR A 1 192 ? 9.201 19.009 -12.834 1.00 92.88 192 THR A N 1
ATOM 1498 C CA . THR A 1 192 ? 7.999 18.156 -12.935 1.00 92.88 192 THR A CA 1
ATOM 1499 C C . THR A 1 192 ? 6.839 18.685 -12.084 1.00 92.88 192 THR A C 1
ATOM 1501 O O . THR A 1 192 ? 5.674 18.567 -12.462 1.00 92.88 192 THR A O 1
ATOM 1504 N N . TRP A 1 193 ? 7.146 19.345 -10.962 1.00 88.50 193 TRP A N 1
ATOM 1505 C CA . TRP A 1 193 ? 6.173 19.896 -10.012 1.00 88.50 193 TRP A CA 1
ATOM 1506 C C . TRP A 1 193 ? 5.307 21.021 -10.595 1.00 88.50 193 TRP A C 1
ATOM 1508 O O . TRP A 1 193 ? 4.190 21.222 -10.122 1.00 88.50 193 TRP A O 1
ATOM 1518 N N . SER A 1 194 ? 5.794 21.742 -11.612 1.00 90.62 194 SER A N 1
ATOM 1519 C CA . SER A 1 194 ? 5.061 22.843 -12.251 1.00 90.62 194 SER A CA 1
ATOM 1520 C C . SER A 1 194 ? 4.216 22.395 -13.450 1.00 90.62 194 SER A C 1
ATOM 1522 O O . SER A 1 194 ? 3.497 23.204 -14.045 1.00 90.62 194 SER A O 1
ATOM 1524 N N . ARG A 1 195 ? 4.297 21.108 -13.804 1.00 89.50 195 ARG A N 1
ATOM 1525 C CA . ARG A 1 195 ? 3.627 20.512 -14.960 1.00 89.50 195 ARG A CA 1
ATOM 1526 C C . ARG A 1 195 ? 2.215 20.025 -14.611 1.00 89.50 195 ARG A C 1
ATOM 1528 O O . ARG A 1 195 ? 2.008 19.547 -13.494 1.00 89.50 195 ARG A O 1
ATOM 1535 N N . PRO A 1 196 ? 1.263 20.090 -15.557 1.00 87.38 196 PRO A N 1
ATOM 1536 C CA . PRO A 1 196 ? -0.026 19.402 -15.459 1.00 87.38 196 PRO A CA 1
ATOM 1537 C C . PRO A 1 196 ? 0.108 17.880 -15.277 1.00 87.38 196 PRO A C 1
ATOM 1539 O O . PRO A 1 196 ? 1.113 17.294 -15.674 1.00 87.38 196 PRO A O 1
ATOM 1542 N N . PHE A 1 197 ? -0.914 17.232 -14.702 1.00 84.19 197 PHE A N 1
ATOM 1543 C CA . PHE A 1 197 ? -0.936 15.779 -14.440 1.00 84.19 197 PHE A CA 1
ATOM 1544 C C . PHE A 1 197 ? -0.876 14.900 -15.700 1.00 84.19 197 PHE A C 1
ATOM 1546 O O . PHE A 1 197 ? -0.424 13.759 -15.626 1.00 84.19 197 PHE A O 1
ATOM 1553 N N . ASP A 1 198 ? -1.305 15.434 -16.840 1.00 82.81 198 ASP A N 1
ATOM 1554 C CA . ASP A 1 198 ? -1.304 14.792 -18.155 1.00 82.81 198 ASP A CA 1
ATOM 1555 C C . ASP A 1 198 ? -0.057 15.130 -19.001 1.00 82.81 198 ASP A C 1
ATOM 1557 O O . ASP A 1 198 ? 0.085 14.641 -20.125 1.00 82.81 198 ASP A O 1
ATOM 1561 N N . ASP A 1 199 ? 0.873 15.947 -18.485 1.00 85.50 199 ASP A N 1
ATOM 1562 C CA . ASP A 1 199 ? 2.126 16.252 -19.182 1.00 85.50 199 ASP A CA 1
ATOM 1563 C C . ASP A 1 199 ? 3.081 15.044 -19.099 1.00 85.50 199 ASP A C 1
ATOM 1565 O O . ASP A 1 199 ? 3.433 14.612 -17.998 1.00 85.50 199 ASP A O 1
ATOM 1569 N N . PRO A 1 200 ? 3.578 14.508 -20.231 1.00 82.06 200 PRO A N 1
ATOM 1570 C CA . PRO A 1 200 ? 4.505 13.376 -20.225 1.00 82.06 200 PRO A CA 1
ATOM 1571 C C . PRO A 1 200 ? 5.818 13.660 -19.481 1.00 82.06 200 PRO A C 1
ATOM 1573 O O . PRO A 1 200 ? 6.449 12.726 -18.999 1.00 82.06 200 PRO A O 1
ATOM 1576 N N . HIS A 1 201 ? 6.228 14.924 -19.337 1.00 86.31 201 HIS A N 1
ATOM 1577 C CA . HIS A 1 201 ? 7.413 15.295 -18.553 1.00 86.31 201 HIS A CA 1
ATOM 1578 C C . HIS A 1 201 ? 7.160 15.265 -17.039 1.00 86.31 201 HIS A C 1
ATOM 1580 O O . HIS A 1 201 ? 8.090 15.477 -16.267 1.00 86.31 201 HIS A O 1
ATOM 1586 N N . ARG A 1 202 ? 5.914 15.041 -16.602 1.00 89.06 202 ARG A N 1
ATOM 1587 C CA . ARG A 1 202 ? 5.556 14.789 -15.202 1.00 89.06 202 ARG A CA 1
ATOM 1588 C C . ARG A 1 202 ? 5.540 13.297 -14.863 1.00 89.06 202 ARG A C 1
ATOM 1590 O O . ARG A 1 202 ? 5.398 12.956 -13.692 1.00 89.06 202 ARG A O 1
ATOM 1597 N N . LEU A 1 203 ? 5.664 12.408 -15.851 1.00 86.94 203 LEU A N 1
ATOM 1598 C CA . LEU A 1 203 ? 5.701 10.968 -15.608 1.00 86.94 203 LEU A CA 1
ATOM 1599 C C . LEU A 1 203 ? 6.768 10.644 -14.551 1.00 86.94 203 LEU A C 1
ATOM 1601 O O . LEU A 1 203 ? 7.901 11.107 -14.652 1.00 86.94 203 LEU A O 1
ATOM 1605 N N . GLY A 1 204 ? 6.383 9.881 -13.528 1.00 84.81 204 GLY A N 1
ATOM 1606 C CA . GLY A 1 204 ? 7.272 9.551 -12.416 1.00 84.81 204 GLY A CA 1
ATOM 1607 C C . GLY A 1 204 ? 7.426 10.651 -11.360 1.00 84.81 204 GLY A C 1
ATOM 1608 O O . GLY A 1 204 ? 8.270 10.507 -10.487 1.00 84.81 204 GLY A O 1
ATOM 1609 N N . HIS A 1 205 ? 6.638 11.737 -11.393 1.00 93.56 205 HIS A N 1
ATOM 1610 C CA . HIS A 1 205 ? 6.640 12.725 -10.308 1.00 93.56 205 HIS A CA 1
ATOM 1611 C C . HIS A 1 205 ? 6.241 12.074 -8.982 1.00 93.56 205 HIS A C 1
ATOM 1613 O O . HIS A 1 205 ? 5.229 11.369 -8.918 1.00 93.56 205 HIS A O 1
ATOM 1619 N N . ILE A 1 206 ? 7.006 12.356 -7.930 1.00 95.00 206 ILE A N 1
ATOM 1620 C CA . ILE A 1 206 ? 6.818 11.770 -6.609 1.00 95.00 206 ILE A CA 1
ATOM 1621 C C . ILE A 1 206 ? 6.650 12.824 -5.513 1.00 95.00 206 ILE A C 1
ATOM 1623 O O . ILE A 1 206 ? 7.195 13.933 -5.572 1.00 95.00 206 ILE A O 1
ATOM 1627 N N . TYR A 1 207 ? 5.940 12.414 -4.470 1.00 95.62 207 TYR A N 1
ATOM 1628 C CA . TYR A 1 207 ? 5.865 13.052 -3.170 1.00 95.62 207 TYR A CA 1
ATOM 1629 C C . TYR A 1 207 ? 6.768 12.297 -2.192 1.00 95.62 207 TYR A C 1
ATOM 1631 O O . TYR A 1 207 ? 6.822 11.068 -2.184 1.00 95.62 207 TYR A O 1
ATOM 1639 N N . TYR A 1 208 ? 7.486 13.054 -1.368 1.00 96.06 208 TYR A N 1
ATOM 1640 C CA . TYR A 1 208 ? 8.416 12.511 -0.384 1.00 96.06 208 TYR A CA 1
ATOM 1641 C C . TYR A 1 208 ? 7.734 12.368 0.969 1.00 96.06 208 TYR A C 1
ATOM 1643 O O . TYR A 1 208 ? 6.856 13.164 1.314 1.00 96.06 208 TYR A O 1
ATOM 1651 N N . MET A 1 209 ? 8.173 11.380 1.742 1.00 94.94 209 MET A N 1
ATOM 1652 C CA . MET A 1 209 ? 7.666 11.128 3.083 1.00 94.94 209 MET A CA 1
ATOM 1653 C C . MET A 1 209 ? 8.783 10.578 3.965 1.00 94.94 209 MET A C 1
ATOM 1655 O O . MET A 1 209 ? 9.427 9.595 3.602 1.00 94.94 209 MET A O 1
ATOM 1659 N N . SER A 1 210 ? 9.022 11.215 5.110 1.00 93.94 210 SER A N 1
ATOM 1660 C CA . SER A 1 210 ? 9.892 10.654 6.146 1.00 93.94 210 SER A CA 1
ATOM 1661 C C . SER A 1 210 ? 9.186 9.535 6.916 1.00 93.94 210 SER A C 1
ATOM 1663 O O . SER A 1 210 ? 7.962 9.395 6.860 1.00 93.94 210 SER A O 1
ATOM 1665 N N . GLU A 1 211 ? 9.955 8.769 7.688 1.00 94.00 211 GLU A N 1
ATOM 1666 C CA . GLU A 1 211 ? 9.413 7.764 8.607 1.00 94.00 211 GLU A CA 1
ATOM 1667 C C . GLU A 1 211 ? 8.401 8.375 9.592 1.00 94.00 211 GLU A C 1
ATOM 1669 O O . GLU A 1 211 ? 7.297 7.854 9.739 1.00 94.00 211 GLU A O 1
ATOM 1674 N N . ASP A 1 212 ? 8.714 9.538 10.173 1.00 94.12 212 ASP A N 1
ATOM 1675 C CA . ASP A 1 212 ? 7.819 10.251 11.095 1.00 94.12 212 ASP A CA 1
ATOM 1676 C C . ASP A 1 212 ? 6.498 10.666 10.434 1.00 94.12 212 ASP A C 1
ATOM 1678 O O . ASP A 1 212 ? 5.427 10.567 11.035 1.00 94.12 212 ASP A O 1
ATOM 1682 N N . GLN A 1 213 ? 6.550 11.126 9.180 1.00 94.69 213 GLN A N 1
ATOM 1683 C CA . GLN A 1 213 ? 5.345 11.494 8.434 1.00 94.69 213 GLN A CA 1
ATOM 1684 C C . GLN A 1 213 ? 4.484 10.268 8.121 1.00 94.69 213 GLN A C 1
ATOM 1686 O O . GLN A 1 213 ? 3.256 10.341 8.223 1.00 94.69 213 GLN A O 1
ATOM 1691 N N . LEU A 1 214 ? 5.115 9.140 7.785 1.00 94.44 214 LEU A N 1
ATOM 1692 C CA . LEU A 1 214 ? 4.415 7.877 7.579 1.00 94.44 214 LEU A CA 1
ATOM 1693 C C . LEU A 1 214 ? 3.794 7.372 8.889 1.00 94.44 214 LEU A C 1
ATOM 1695 O O . LEU A 1 214 ? 2.643 6.940 8.887 1.00 94.44 214 LEU A O 1
ATOM 1699 N N . GLY A 1 215 ? 4.504 7.504 10.014 1.00 93.56 215 GLY A N 1
ATOM 1700 C CA . GLY A 1 215 ? 3.997 7.217 11.357 1.00 93.56 215 GLY A CA 1
ATOM 1701 C C . GLY A 1 215 ? 2.785 8.071 11.729 1.00 93.56 215 GLY A C 1
ATOM 1702 O O . GLY A 1 215 ? 1.778 7.544 12.201 1.00 93.56 215 GLY A O 1
ATOM 1703 N N . ALA A 1 216 ? 2.825 9.372 11.440 1.00 92.25 216 ALA A N 1
ATOM 1704 C CA . ALA A 1 216 ? 1.694 10.266 11.677 1.00 92.25 216 ALA A CA 1
ATOM 1705 C C . ALA A 1 216 ? 0.461 9.888 10.832 1.00 92.25 216 ALA A C 1
ATOM 1707 O O . ALA A 1 216 ? -0.661 9.888 11.340 1.00 92.25 216 ALA A O 1
ATOM 1708 N N . LEU A 1 217 ? 0.649 9.526 9.556 1.00 92.44 217 LEU A N 1
ATOM 1709 C CA . LEU A 1 217 ? -0.444 9.035 8.708 1.00 92.44 217 LEU A CA 1
ATOM 1710 C C . LEU A 1 217 ? -0.991 7.686 9.182 1.00 92.44 217 LEU A C 1
ATOM 1712 O O . LEU A 1 217 ? -2.206 7.490 9.153 1.00 92.44 217 LEU A O 1
ATOM 1716 N N . ALA A 1 218 ? -0.122 6.783 9.642 1.00 92.44 218 ALA A N 1
ATOM 1717 C CA . ALA A 1 218 ? -0.522 5.501 10.210 1.00 92.44 218 ALA A CA 1
ATOM 1718 C C . ALA A 1 218 ? -1.438 5.701 11.424 1.00 92.44 218 ALA A C 1
ATOM 1720 O O . ALA A 1 218 ? -2.539 5.156 11.442 1.00 92.44 218 ALA A O 1
ATOM 1721 N N . GLN A 1 219 ? -1.050 6.566 12.367 1.00 87.81 219 GLN A N 1
ATOM 1722 C CA . GLN A 1 219 ? -1.862 6.904 13.543 1.00 87.81 219 GLN A CA 1
ATOM 1723 C C . GLN A 1 219 ? -3.218 7.507 13.156 1.00 87.81 219 GLN A C 1
ATOM 1725 O O . GLN A 1 219 ? -4.263 7.063 13.632 1.00 87.81 219 GLN A O 1
ATOM 1730 N N . LEU A 1 220 ? -3.236 8.471 12.226 1.00 86.12 220 LEU A N 1
ATOM 1731 C CA . LEU A 1 220 ? -4.489 9.038 11.710 1.00 86.12 220 LEU A CA 1
ATOM 1732 C C . LEU A 1 220 ? -5.379 7.963 11.071 1.00 86.12 220 LEU A C 1
ATOM 1734 O O . LEU A 1 220 ? -6.601 7.994 11.219 1.00 86.12 220 LEU A O 1
ATOM 1738 N N . GLY A 1 221 ? -4.765 7.012 10.365 1.00 88.06 221 GLY A N 1
ATOM 1739 C CA . GLY A 1 221 ? -5.419 5.863 9.748 1.00 88.06 221 GLY A CA 1
ATOM 1740 C C . GLY A 1 221 ? -5.706 4.715 10.717 1.00 88.06 221 GLY A C 1
ATOM 1741 O O . GLY A 1 221 ? -6.235 3.698 10.281 1.00 88.06 221 GLY A O 1
ATOM 1742 N N . ARG A 1 222 ? -5.399 4.854 12.014 1.00 84.88 222 ARG A N 1
ATOM 1743 C CA . ARG A 1 222 ? -5.591 3.824 13.049 1.00 84.88 222 ARG A CA 1
ATOM 1744 C C . ARG A 1 222 ? -4.811 2.534 12.787 1.00 84.88 222 ARG A C 1
ATOM 1746 O O . ARG A 1 222 ? -5.341 1.417 12.833 1.00 84.88 222 ARG A O 1
ATOM 1753 N N . TYR A 1 223 ? -3.553 2.710 12.433 1.00 92.75 223 TYR A N 1
ATOM 1754 C CA . TYR A 1 223 ? -2.594 1.638 12.293 1.00 92.75 223 TYR A CA 1
ATOM 1755 C C . TYR A 1 223 ? -1.453 1.851 13.277 1.00 92.75 223 TYR A C 1
ATOM 1757 O O . TYR A 1 223 ? -0.958 2.969 13.427 1.00 92.75 223 TYR A O 1
ATOM 1765 N N . SER A 1 224 ? -0.958 0.756 13.843 1.00 91.88 224 SER A N 1
ATOM 1766 C CA . SER A 1 224 ? 0.353 0.755 14.478 1.00 91.88 224 SER A CA 1
ATOM 1767 C C . SER A 1 224 ? 1.429 0.621 13.407 1.00 91.88 224 SER A C 1
ATOM 1769 O O . SER A 1 224 ? 1.304 -0.163 12.459 1.00 91.88 224 SER A O 1
ATOM 1771 N N . MET A 1 225 ? 2.521 1.366 13.574 1.00 92.88 225 MET A N 1
ATOM 1772 C CA . MET A 1 225 ? 3.738 1.151 12.799 1.00 92.88 225 MET A CA 1
ATOM 1773 C C . MET A 1 225 ? 4.409 -0.134 13.297 1.00 92.88 225 MET A C 1
ATOM 1775 O O . MET A 1 225 ? 5.158 -0.125 14.269 1.00 92.88 225 MET A O 1
ATOM 1779 N N . HIS A 1 226 ? 4.093 -1.263 12.670 1.00 90.00 226 HIS A N 1
ATOM 1780 C CA . HIS A 1 226 ? 4.535 -2.576 13.132 1.00 90.00 226 HIS A CA 1
ATOM 1781 C C . HIS A 1 226 ? 6.011 -2.846 12.813 1.00 90.00 226 HIS A C 1
ATOM 1783 O O . HIS A 1 226 ? 6.707 -3.490 13.597 1.00 90.00 226 HIS A O 1
ATOM 1789 N N . ARG A 1 227 ? 6.483 -2.369 11.658 1.00 92.94 227 ARG A N 1
ATOM 1790 C CA . ARG A 1 227 ? 7.876 -2.474 11.215 1.00 92.94 227 ARG A CA 1
ATOM 1791 C C . ARG A 1 227 ? 8.173 -1.348 10.233 1.00 92.94 227 ARG A C 1
ATOM 1793 O O . ARG A 1 227 ? 7.328 -1.032 9.400 1.00 92.94 227 ARG A O 1
ATOM 1800 N N . VAL A 1 228 ? 9.385 -0.812 10.289 1.00 95.69 228 VAL A N 1
ATOM 1801 C CA . VAL A 1 228 ? 9.945 0.039 9.236 1.00 95.69 228 VAL A CA 1
ATOM 1802 C C . VAL A 1 228 ? 11.227 -0.608 8.732 1.00 95.69 228 VAL A C 1
ATOM 1804 O O . VAL A 1 228 ? 11.999 -1.152 9.519 1.00 95.69 228 VAL A O 1
ATOM 1807 N N . VAL A 1 229 ? 11.426 -0.597 7.418 1.00 95.62 229 VAL A N 1
ATOM 1808 C CA . VAL A 1 229 ? 12.696 -0.961 6.783 1.00 95.62 229 VAL A CA 1
ATOM 1809 C C . VAL A 1 229 ? 13.159 0.242 5.975 1.00 95.62 229 VAL A C 1
ATOM 1811 O O . VAL A 1 229 ? 12.451 0.675 5.070 1.00 95.62 229 VAL A O 1
ATOM 1814 N N . SER A 1 230 ? 14.316 0.796 6.318 1.00 93.44 230 SER A N 1
ATOM 1815 C CA . SER A 1 230 ? 14.882 2.006 5.697 1.00 93.44 230 SER A CA 1
ATOM 1816 C C . SER A 1 230 ? 16.368 1.857 5.347 1.00 93.44 230 SER A C 1
ATOM 1818 O O . SER A 1 230 ? 17.000 2.781 4.842 1.00 93.44 230 SER A O 1
ATOM 1820 N N . ASP A 1 231 ? 16.926 0.673 5.593 1.00 90.44 231 ASP A N 1
ATOM 1821 C CA . ASP A 1 231 ? 18.323 0.295 5.394 1.00 90.44 231 ASP A CA 1
ATOM 1822 C C . ASP A 1 231 ? 18.484 -0.820 4.344 1.00 90.44 231 ASP A C 1
ATOM 1824 O O . ASP A 1 231 ? 19.530 -1.468 4.275 1.00 90.44 231 ASP A O 1
ATOM 1828 N N . TRP A 1 232 ? 17.448 -1.040 3.523 1.00 93.31 232 TRP A N 1
ATOM 1829 C CA . TRP A 1 232 ? 17.416 -2.083 2.503 1.00 93.31 232 TRP A CA 1
ATOM 1830 C C . TRP A 1 232 ? 17.400 -1.521 1.065 1.00 93.31 232 TRP A C 1
ATOM 1832 O O . TRP A 1 232 ? 16.661 -0.575 0.779 1.00 93.31 232 TRP A O 1
ATOM 1842 N N . PRO A 1 233 ? 18.145 -2.136 0.127 1.00 93.62 233 PRO A N 1
ATOM 1843 C CA . PRO A 1 233 ? 19.247 -3.067 0.383 1.00 93.62 233 PRO A CA 1
ATOM 1844 C C . PRO A 1 233 ? 20.369 -2.356 1.161 1.00 93.62 233 PRO A C 1
ATOM 1846 O O . PRO A 1 233 ? 20.376 -1.134 1.244 1.00 93.62 233 PRO A O 1
ATOM 1849 N N . ALA A 1 234 ? 21.307 -3.092 1.756 1.00 92.69 234 ALA A N 1
ATOM 1850 C CA . ALA A 1 234 ? 22.377 -2.472 2.542 1.00 92.69 234 ALA A CA 1
ATOM 1851 C C . ALA A 1 234 ? 23.397 -1.733 1.653 1.00 92.69 234 ALA A C 1
ATOM 1853 O O . ALA A 1 234 ? 23.601 -2.073 0.484 1.00 92.69 234 ALA A O 1
ATOM 1854 N N . VAL A 1 235 ? 24.111 -0.754 2.217 1.00 92.31 235 VAL A N 1
ATOM 1855 C CA . VAL A 1 235 ? 25.227 -0.091 1.520 1.00 92.31 235 VAL A CA 1
ATOM 1856 C C . VAL A 1 235 ? 26.268 -1.134 1.097 1.00 92.31 235 VAL A C 1
ATOM 1858 O O . VAL A 1 235 ? 26.782 -1.882 1.925 1.00 92.31 235 VAL A O 1
ATOM 1861 N N . GLY A 1 236 ? 26.607 -1.150 -0.194 1.00 93.06 236 GLY A N 1
ATOM 1862 C CA . GLY A 1 236 ? 27.553 -2.109 -0.779 1.00 93.06 236 GLY A CA 1
ATOM 1863 C C . GLY A 1 236 ? 26.904 -3.363 -1.369 1.00 93.06 236 GLY A C 1
ATOM 1864 O O . GLY A 1 236 ? 27.589 -4.128 -2.045 1.00 93.06 236 GLY A O 1
ATOM 1865 N N . ASP A 1 237 ? 25.598 -3.553 -1.176 1.00 95.19 237 ASP A N 1
ATOM 1866 C CA . ASP A 1 237 ? 24.827 -4.557 -1.903 1.00 95.19 237 ASP A CA 1
ATOM 1867 C C . ASP A 1 237 ? 24.794 -4.224 -3.414 1.00 95.19 237 ASP A C 1
ATOM 1869 O O . ASP A 1 237 ? 24.671 -3.046 -3.771 1.00 95.19 237 ASP A O 1
ATOM 1873 N N . PRO A 1 238 ? 24.875 -5.215 -4.327 1.00 93.12 238 PRO A N 1
ATOM 1874 C CA . PRO A 1 238 ? 24.779 -4.984 -5.772 1.00 93.12 238 PRO A CA 1
ATOM 1875 C C . PRO A 1 238 ? 23.523 -4.222 -6.223 1.00 93.12 238 PRO A C 1
ATOM 1877 O O . PRO A 1 238 ? 23.562 -3.539 -7.245 1.00 93.12 238 PRO A O 1
ATOM 1880 N N . MET A 1 239 ? 22.435 -4.304 -5.454 1.00 91.69 239 MET A N 1
ATOM 1881 C CA . MET A 1 239 ? 21.161 -3.631 -5.7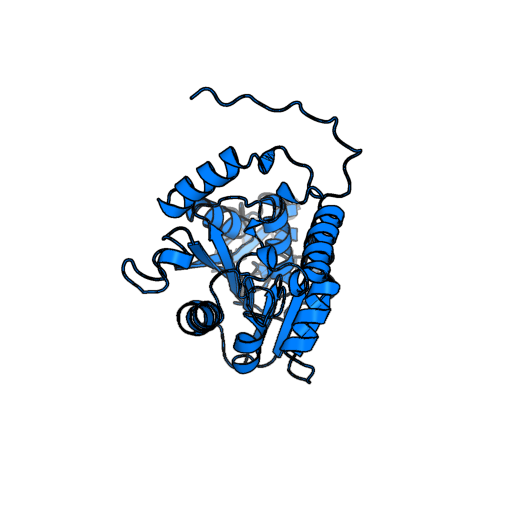18 1.00 91.69 239 MET A CA 1
ATOM 1882 C C . MET A 1 239 ? 21.068 -2.243 -5.083 1.00 91.69 239 MET A C 1
ATOM 1884 O O . MET A 1 239 ? 20.128 -1.505 -5.380 1.00 91.69 239 MET A O 1
ATOM 1888 N N . TRP A 1 240 ? 22.049 -1.839 -4.266 1.00 93.31 240 TRP A N 1
ATOM 1889 C CA . TRP A 1 240 ? 22.111 -0.495 -3.686 1.00 93.31 240 TRP A CA 1
ATOM 1890 C C . TRP A 1 240 ? 21.914 0.630 -4.708 1.00 93.31 240 TRP A C 1
ATOM 1892 O O . TRP A 1 240 ? 21.183 1.562 -4.392 1.00 93.31 240 TRP A O 1
ATOM 1902 N N . PRO A 1 241 ? 22.466 0.587 -5.938 1.00 92.12 241 PRO A N 1
ATOM 1903 C CA . PRO A 1 241 ? 22.236 1.647 -6.917 1.00 92.12 241 PRO A CA 1
ATOM 1904 C C . PRO A 1 241 ? 20.760 1.844 -7.289 1.00 92.12 241 PRO A C 1
ATOM 1906 O O . PRO A 1 241 ? 20.378 2.961 -7.637 1.00 92.12 241 PRO A O 1
ATOM 1909 N N . VAL A 1 242 ? 19.922 0.803 -7.182 1.00 90.75 242 VAL A N 1
ATOM 1910 C CA . VAL A 1 242 ? 18.494 0.889 -7.516 1.00 90.75 242 VAL A CA 1
ATOM 1911 C C . VAL A 1 242 ? 17.785 1.843 -6.567 1.00 90.75 242 VAL A C 1
ATOM 1913 O O . VAL A 1 242 ? 17.136 2.765 -7.049 1.00 90.75 242 VAL A O 1
ATOM 1916 N N . THR A 1 243 ? 17.962 1.699 -5.251 1.00 91.44 243 THR A N 1
ATOM 1917 C CA . THR A 1 243 ? 17.304 2.550 -4.236 1.00 91.44 243 THR A CA 1
ATOM 1918 C C . THR A 1 243 ? 18.170 3.745 -3.839 1.00 91.44 243 THR A C 1
ATOM 1920 O O . THR A 1 243 ? 17.677 4.818 -3.514 1.00 91.44 243 THR A O 1
ATOM 1923 N N . SER A 1 244 ? 19.493 3.627 -3.903 1.00 92.38 244 SER A N 1
ATOM 1924 C CA . SER A 1 244 ? 20.441 4.635 -3.416 1.00 92.38 244 SER A CA 1
ATOM 1925 C C . SER A 1 244 ? 20.148 5.086 -1.972 1.00 92.38 244 SER A C 1
ATOM 1927 O O . SER A 1 244 ? 20.359 6.250 -1.629 1.00 92.38 244 SER A O 1
ATOM 1929 N N . GLY A 1 245 ? 19.621 4.180 -1.138 1.00 92.38 245 GLY A N 1
ATOM 1930 C CA . GLY A 1 245 ? 19.308 4.441 0.271 1.00 92.38 245 GLY A CA 1
ATOM 1931 C C . GLY A 1 245 ? 18.132 5.378 0.516 1.00 92.38 245 GLY A C 1
ATOM 1932 O O . GLY A 1 245 ? 18.072 5.998 1.574 1.00 92.38 245 GLY A O 1
ATOM 1933 N N . ARG A 1 246 ? 17.247 5.549 -0.472 1.00 95.12 246 ARG A N 1
ATOM 1934 C CA . ARG A 1 246 ? 16.122 6.490 -0.380 1.00 95.12 246 ARG A CA 1
ATOM 1935 C C . ARG A 1 246 ? 14.800 5.861 0.043 1.00 95.12 246 ARG A C 1
ATOM 1937 O O . ARG A 1 246 ? 13.902 6.597 0.444 1.00 95.12 246 ARG A O 1
ATOM 1944 N N . ASP A 1 247 ? 14.675 4.548 -0.092 1.00 95.69 247 ASP A N 1
ATOM 1945 C CA . ASP A 1 247 ? 13.412 3.835 0.071 1.00 95.69 247 ASP A CA 1
ATOM 1946 C C . ASP A 1 247 ? 13.122 3.591 1.562 1.00 95.69 247 ASP A C 1
ATOM 1948 O O . ASP A 1 247 ? 14.002 3.202 2.332 1.00 95.69 247 ASP A O 1
ATOM 1952 N N . ILE A 1 248 ? 11.868 3.799 1.962 1.00 96.50 248 ILE A N 1
ATOM 1953 C CA . ILE A 1 248 ? 11.312 3.369 3.247 1.00 96.50 248 ILE A CA 1
ATOM 1954 C C . ILE A 1 248 ? 10.140 2.433 2.970 1.00 96.50 248 ILE A C 1
ATOM 1956 O O . ILE A 1 248 ? 9.264 2.742 2.160 1.00 96.50 248 ILE A O 1
ATOM 1960 N N . PHE A 1 249 ? 10.085 1.328 3.708 1.00 97.56 249 PHE A N 1
ATOM 1961 C CA . PHE A 1 249 ? 8.965 0.394 3.746 1.00 97.56 249 PHE A CA 1
ATOM 1962 C C . PHE A 1 249 ? 8.311 0.442 5.122 1.00 97.56 249 PHE A C 1
ATOM 1964 O O . PHE A 1 249 ? 8.862 -0.084 6.090 1.00 97.56 249 PHE A O 1
ATOM 1971 N N . GLY A 1 250 ? 7.139 1.066 5.220 1.00 97.69 250 GLY A N 1
ATOM 1972 C CA . GLY A 1 250 ? 6.330 1.038 6.437 1.00 97.69 250 GLY A CA 1
ATOM 1973 C C . GLY A 1 250 ? 5.315 -0.093 6.391 1.00 97.69 250 GLY A C 1
ATOM 1974 O O . GLY A 1 250 ? 4.504 -0.162 5.471 1.00 97.69 250 GLY A O 1
ATOM 1975 N N . PHE A 1 251 ? 5.339 -0.958 7.399 1.00 98.19 251 PHE A N 1
ATOM 1976 C CA . PHE A 1 251 ? 4.350 -2.008 7.608 1.00 98.19 251 PHE A CA 1
ATOM 1977 C C . PHE A 1 251 ? 3.361 -1.534 8.661 1.00 98.19 251 PHE A C 1
ATOM 1979 O O . PHE A 1 251 ? 3.670 -1.504 9.855 1.00 98.19 251 PHE A O 1
ATOM 1986 N N . LEU A 1 252 ? 2.172 -1.151 8.214 1.00 97.56 252 LEU A N 1
ATOM 1987 C CA . LEU A 1 252 ? 1.137 -0.599 9.071 1.00 97.56 252 LEU A CA 1
ATOM 1988 C C . LEU A 1 252 ? 0.139 -1.702 9.403 1.00 97.56 252 LEU A C 1
ATOM 1990 O O . LEU A 1 252 ? -0.522 -2.239 8.514 1.00 97.56 252 LEU A O 1
ATOM 1994 N N . ARG A 1 253 ? 0.035 -2.062 10.681 1.00 96.94 253 ARG A N 1
ATOM 1995 C CA . ARG A 1 253 ? -0.887 -3.099 11.150 1.00 96.94 253 ARG A CA 1
ATOM 1996 C C . ARG A 1 253 ? -2.194 -2.461 11.586 1.00 96.94 253 ARG A C 1
ATOM 1998 O O . ARG A 1 253 ? -2.187 -1.548 12.409 1.00 96.94 253 ARG A O 1
ATOM 2005 N N . ARG A 1 254 ? -3.310 -2.937 11.030 1.00 92.94 254 ARG A N 1
ATOM 2006 C CA . ARG A 1 254 ? -4.655 -2.466 11.372 1.00 92.94 254 ARG A CA 1
ATOM 2007 C C . ARG A 1 254 ? -4.896 -2.712 12.854 1.00 92.94 254 ARG A C 1
ATOM 2009 O O . ARG A 1 254 ? -4.920 -3.862 13.294 1.00 92.94 254 ARG A O 1
ATOM 2016 N N . GLU A 1 255 ? -5.124 -1.641 13.601 1.00 85.62 255 GLU A N 1
ATOM 2017 C CA . GLU A 1 255 ? -5.555 -1.749 14.991 1.00 85.62 255 GLU A CA 1
ATOM 2018 C C . GLU A 1 255 ? -7.056 -2.043 15.062 1.00 85.62 255 GLU A C 1
ATOM 2020 O O . GLU A 1 255 ? -7.818 -1.551 14.205 1.00 85.62 255 GLU A O 1
ATOM 2025 N N . PRO A 1 256 ? -7.486 -2.845 16.055 1.00 82.19 256 PRO A N 1
ATOM 2026 C CA . PRO A 1 256 ? -8.900 -3.064 16.294 1.00 82.19 256 PRO A CA 1
ATOM 2027 C C . PRO A 1 256 ? -9.580 -1.725 16.588 1.00 82.19 256 PRO A C 1
ATOM 2029 O O . PRO A 1 256 ? -9.048 -0.870 17.294 1.00 82.19 256 PRO A O 1
ATOM 2032 N N . ALA A 1 257 ? -10.760 -1.521 16.019 1.00 79.12 257 ALA A N 1
ATOM 2033 C CA . ALA A 1 257 ? -11.670 -0.504 16.508 1.00 79.12 257 ALA A CA 1
ATOM 2034 C C . ALA A 1 257 ? -12.146 -0.885 17.919 1.00 79.12 257 ALA A C 1
ATOM 2036 O O . ALA A 1 257 ? -12.141 -2.054 18.292 1.00 79.12 257 ALA A O 1
ATOM 2037 N N . LEU A 1 258 ? -12.579 0.099 18.704 1.00 80.75 258 LEU A N 1
ATOM 2038 C CA . LEU A 1 258 ? -12.914 -0.121 20.111 1.00 80.75 258 LEU A CA 1
ATOM 2039 C C . LEU A 1 258 ? -14.054 -1.144 20.301 1.00 80.75 258 LEU A C 1
ATOM 2041 O O . LEU A 1 258 ? -14.015 -1.912 21.252 1.00 80.75 258 LEU A O 1
ATOM 2045 N N . HIS A 1 259 ? -15.019 -1.214 19.376 1.00 82.75 259 HIS A N 1
ATOM 2046 C CA . HIS A 1 259 ? -16.077 -2.239 19.384 1.00 82.75 259 HIS A CA 1
ATOM 2047 C C . HIS A 1 259 ? -15.581 -3.660 19.056 1.00 82.75 259 HIS A C 1
ATOM 2049 O O . HIS A 1 259 ? -16.284 -4.631 19.317 1.00 82.75 259 HIS A O 1
ATOM 2055 N N . GLU A 1 260 ? -14.389 -3.794 18.469 1.00 83.06 260 GLU A N 1
ATOM 2056 C CA . GLU A 1 260 ? -13.753 -5.085 18.176 1.00 83.06 260 GLU A CA 1
ATOM 2057 C C . GLU A 1 260 ? -12.942 -5.607 19.375 1.00 83.06 260 GLU A C 1
ATOM 2059 O O . GLU A 1 260 ? -12.448 -6.734 19.341 1.00 83.06 260 GLU A O 1
ATOM 2064 N N . VAL A 1 261 ? -12.775 -4.797 20.427 1.00 83.69 261 VAL A N 1
ATOM 2065 C CA . VAL A 1 261 ? -12.061 -5.181 21.648 1.00 83.69 261 VAL A CA 1
ATOM 2066 C C . VAL A 1 261 ? -13.012 -5.949 22.566 1.00 83.69 261 VAL A C 1
ATOM 2068 O O . VAL A 1 261 ? -14.108 -5.491 22.891 1.00 83.69 261 VAL A O 1
ATOM 2071 N N . GLU A 1 262 ? -12.584 -7.133 23.002 1.00 83.69 262 GLU A N 1
ATOM 2072 C CA . GLU A 1 262 ? -13.374 -7.981 23.894 1.00 83.69 262 GLU A CA 1
ATOM 2073 C C . GLU A 1 262 ? -13.643 -7.284 25.238 1.00 83.69 262 GLU A C 1
ATOM 2075 O O . GLU A 1 262 ? -12.751 -6.696 25.845 1.00 83.69 262 GLU A O 1
ATOM 2080 N N . GLY A 1 263 ? -14.887 -7.362 25.718 1.00 86.00 263 GLY A N 1
ATOM 2081 C CA . GLY A 1 263 ? -15.275 -6.834 27.029 1.00 86.00 263 GLY A CA 1
ATOM 2082 C C . GLY A 1 263 ? -15.572 -5.333 27.072 1.00 86.00 263 GLY A C 1
ATOM 2083 O O . GLY A 1 263 ? -15.910 -4.829 28.144 1.00 86.00 263 GLY A O 1
ATOM 2084 N N . VAL A 1 264 ? -15.506 -4.623 25.941 1.00 91.06 264 VAL A N 1
ATOM 2085 C CA . VAL A 1 264 ? -15.934 -3.222 25.881 1.00 91.06 264 VAL A CA 1
ATOM 2086 C C . VAL A 1 264 ? -17.456 -3.122 25.933 1.00 91.06 264 VAL A C 1
ATOM 2088 O O . VAL A 1 264 ? -18.158 -3.715 25.118 1.00 91.06 264 VAL A O 1
ATOM 2091 N N . ARG A 1 265 ? -17.966 -2.316 26.867 1.00 94.25 265 ARG A N 1
ATOM 2092 C CA . ARG A 1 265 ? -19.372 -1.880 26.903 1.00 94.25 265 ARG A CA 1
ATOM 2093 C C . ARG A 1 265 ? -19.443 -0.383 26.666 1.00 94.25 265 ARG A C 1
ATOM 2095 O O . ARG A 1 265 ? -18.580 0.350 27.144 1.00 94.25 265 ARG A O 1
ATOM 2102 N N . VAL A 1 266 ? -20.477 0.088 25.981 1.00 95.44 266 VAL A N 1
ATOM 2103 C CA . VAL A 1 266 ? -20.736 1.524 25.835 1.00 95.44 266 VAL A CA 1
ATOM 2104 C C . VAL A 1 266 ? -22.024 1.894 26.544 1.00 95.44 266 VAL A C 1
ATOM 2106 O O . VAL A 1 266 ? -23.047 1.232 26.401 1.00 95.44 266 VAL A O 1
ATOM 2109 N N . VAL A 1 267 ? -21.954 2.943 27.356 1.00 96.62 267 VAL A N 1
ATOM 2110 C CA . VAL A 1 267 ? -23.049 3.348 28.234 1.00 96.62 267 VAL A CA 1
ATOM 2111 C C . VAL A 1 267 ? -23.424 4.806 28.032 1.00 96.62 267 VAL A C 1
ATOM 2113 O O . VAL A 1 267 ? -22.592 5.636 27.652 1.00 96.62 267 VAL A O 1
ATOM 2116 N N . LYS A 1 268 ? -24.689 5.114 28.312 1.00 97.12 268 LYS A N 1
ATOM 2117 C CA . LYS A 1 268 ? -25.274 6.445 28.185 1.00 97.12 268 LYS A CA 1
ATOM 2118 C C . LYS A 1 268 ? -25.919 6.882 29.493 1.00 97.12 268 LYS A C 1
ATOM 2120 O O . LYS A 1 268 ? -26.749 6.170 30.058 1.00 97.12 268 LYS A O 1
ATOM 2125 N N . THR A 1 269 ? -25.559 8.070 29.955 1.00 95.69 269 THR A N 1
ATOM 2126 C CA . THR A 1 269 ? -26.151 8.686 31.147 1.00 95.69 269 THR A CA 1
ATOM 2127 C C . THR A 1 269 ? -27.461 9.420 30.820 1.00 95.69 269 THR A C 1
ATOM 2129 O O . THR A 1 269 ? -27.708 9.761 29.660 1.00 95.69 269 THR A O 1
ATOM 2132 N N . PRO A 1 270 ? -28.299 9.750 31.827 1.00 93.50 270 PRO A N 1
ATOM 2133 C CA . PRO A 1 270 ? -29.534 10.515 31.615 1.00 93.50 270 PRO A CA 1
ATOM 2134 C C . PRO A 1 270 ? -29.330 11.920 31.026 1.00 93.50 270 PRO A C 1
ATOM 2136 O O . PRO A 1 270 ? -30.256 12.479 30.447 1.00 93.50 270 PRO A O 1
ATOM 2139 N N . ASP A 1 271 ? -28.136 12.498 31.182 1.00 93.31 271 ASP A N 1
ATOM 2140 C CA . ASP A 1 271 ? -27.728 13.774 30.579 1.00 93.31 271 ASP A CA 1
ATOM 2141 C C . ASP A 1 271 ? -27.036 13.596 29.213 1.00 93.31 271 ASP A C 1
ATOM 2143 O O . ASP A 1 271 ? -26.330 14.492 28.754 1.00 93.31 271 ASP A O 1
ATOM 2147 N N . GLU A 1 272 ? -27.261 12.451 28.558 1.00 92.50 272 GLU A N 1
ATOM 2148 C CA . GLU A 1 272 ? -26.852 12.141 27.182 1.00 92.50 272 GLU A CA 1
ATOM 2149 C C . GLU A 1 272 ? -25.331 12.039 26.958 1.00 92.50 272 GLU A C 1
ATOM 2151 O O . GLU A 1 272 ? -24.870 12.018 25.815 1.00 92.50 272 GLU A O 1
ATOM 2156 N N . ARG A 1 273 ? -24.528 11.925 28.025 1.00 94.19 273 ARG A N 1
ATOM 2157 C CA . ARG A 1 273 ? -23.082 11.684 27.908 1.00 94.19 273 ARG A CA 1
ATOM 2158 C C . ARG A 1 273 ? -22.797 10.209 27.632 1.00 94.19 273 ARG A C 1
ATOM 2160 O O . ARG A 1 273 ? -23.456 9.321 28.171 1.00 94.19 273 ARG A O 1
ATOM 2167 N N . LEU A 1 274 ? -21.786 9.964 26.802 1.00 95.69 274 LEU A N 1
ATOM 2168 C CA . LEU A 1 274 ? -21.390 8.631 26.349 1.00 95.69 274 LEU A CA 1
ATOM 2169 C C . LEU A 1 274 ? -20.065 8.220 26.991 1.00 95.69 274 LEU A C 1
ATOM 2171 O O . LEU A 1 274 ? -19.119 9.013 27.031 1.00 95.69 274 LEU A O 1
ATOM 2175 N N . PHE A 1 275 ? -19.975 6.967 27.429 1.00 95.69 275 PHE A N 1
ATOM 2176 C CA . PHE A 1 275 ? -18.760 6.399 28.012 1.00 95.69 275 PHE A CA 1
ATOM 2177 C C . PHE A 1 275 ? -18.475 5.009 27.449 1.00 95.69 275 PHE A C 1
ATOM 2179 O O . PHE A 1 275 ? -19.398 4.229 27.230 1.00 95.69 275 PHE A O 1
ATOM 2186 N N . ALA A 1 276 ? -17.198 4.685 27.262 1.00 94.44 276 ALA A N 1
ATOM 2187 C CA . ALA A 1 276 ? -16.735 3.314 27.098 1.00 94.44 276 ALA A CA 1
ATOM 2188 C C . ALA A 1 276 ? -16.290 2.765 28.458 1.00 94.44 276 ALA A C 1
ATOM 2190 O O . ALA A 1 276 ? -15.561 3.434 29.196 1.00 94.44 276 ALA A O 1
ATOM 2191 N N . LEU A 1 277 ? -16.725 1.553 28.784 1.00 94.38 277 LEU A N 1
ATOM 2192 C CA . LEU A 1 277 ? -16.278 0.781 29.933 1.00 94.38 277 LEU A CA 1
ATOM 2193 C C . LEU A 1 277 ? -15.308 -0.285 29.430 1.00 94.38 277 LEU A C 1
ATOM 2195 O O . LEU A 1 277 ? -15.719 -1.201 28.718 1.00 94.38 277 LEU A O 1
ATOM 2199 N N . VAL A 1 278 ? -14.029 -0.142 29.775 1.00 90.31 278 VAL A N 1
ATOM 2200 C CA . VAL A 1 278 ? -12.949 -1.026 29.313 1.00 90.31 278 VAL A CA 1
ATOM 2201 C C . VAL A 1 278 ? -11.993 -1.289 30.463 1.00 90.31 278 VAL A C 1
ATOM 2203 O O . VAL A 1 278 ? -11.641 -0.361 31.190 1.00 90.31 278 VAL A O 1
ATOM 2206 N N . ASP A 1 279 ? -11.611 -2.552 30.661 1.00 89.38 279 ASP A N 1
ATOM 2207 C CA . ASP A 1 279 ? -10.688 -2.979 31.723 1.00 89.38 279 ASP A CA 1
ATOM 2208 C C . ASP A 1 279 ? -11.061 -2.444 33.121 1.00 89.38 279 ASP A C 1
ATOM 2210 O O . ASP A 1 279 ? -10.213 -2.043 33.920 1.00 89.38 279 ASP A O 1
ATOM 2214 N N . GLY A 1 280 ? -12.366 -2.406 33.416 1.00 91.19 280 GLY A N 1
ATOM 2215 C CA . GLY A 1 280 ? -12.899 -1.936 34.698 1.00 91.19 280 GLY A CA 1
ATOM 2216 C C . GLY A 1 280 ? -12.823 -0.421 34.916 1.00 91.19 280 GLY A C 1
ATOM 2217 O O . GLY A 1 280 ? -13.029 0.030 36.042 1.00 91.19 280 GLY A O 1
ATOM 2218 N N . LYS A 1 281 ? -12.542 0.367 33.874 1.00 94.00 281 LYS A N 1
ATOM 2219 C CA . LYS A 1 281 ? -12.500 1.832 33.927 1.00 94.00 281 LYS A CA 1
ATOM 2220 C C . LYS A 1 281 ? -13.514 2.461 32.978 1.00 94.00 281 LYS A C 1
ATOM 2222 O O . LYS A 1 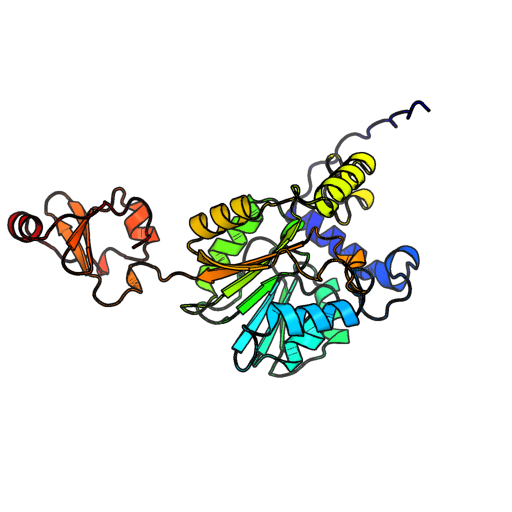281 ? -13.864 1.872 31.958 1.00 94.00 281 LYS A O 1
ATOM 2227 N N . ARG A 1 282 ? -13.944 3.687 33.288 1.00 95.00 282 ARG A N 1
ATOM 2228 C CA . ARG A 1 282 ? -14.803 4.509 32.425 1.00 95.00 282 ARG A CA 1
ATOM 2229 C C . ARG A 1 282 ? -13.966 5.526 31.653 1.00 95.00 282 ARG A C 1
ATOM 2231 O O . ARG A 1 282 ? -13.118 6.205 32.229 1.00 95.00 282 ARG A O 1
ATOM 2238 N N . ARG A 1 283 ? -14.248 5.668 30.361 1.00 94.38 283 ARG A N 1
ATOM 2239 C CA . ARG A 1 283 ? -13.639 6.665 29.472 1.00 94.38 283 ARG A CA 1
ATOM 2240 C C . ARG A 1 283 ? -14.738 7.453 28.779 1.00 94.38 283 ARG A C 1
ATOM 2242 O O . ARG A 1 283 ? -15.541 6.873 28.054 1.00 94.38 283 ARG A O 1
ATOM 2249 N N . ALA A 1 284 ? -14.797 8.762 29.004 1.00 94.25 284 ALA A N 1
ATOM 2250 C CA . ALA A 1 284 ? -15.791 9.617 28.356 1.00 94.25 284 ALA A CA 1
ATOM 2251 C C . ALA A 1 284 ? -15.464 9.794 26.868 1.00 94.25 284 ALA A C 1
ATOM 2253 O O . ALA A 1 284 ? -14.321 10.101 26.528 1.00 94.25 284 ALA A O 1
ATOM 2254 N N . PHE A 1 285 ? -16.452 9.671 25.983 1.00 92.56 285 PHE A N 1
ATOM 2255 C CA . PHE A 1 285 ? -16.295 10.143 24.607 1.00 92.56 285 PHE A CA 1
ATOM 2256 C C . PHE A 1 285 ? -16.354 11.669 24.602 1.00 92.56 285 PHE A C 1
ATOM 2258 O O . PHE A 1 285 ? -17.314 12.257 25.101 1.00 92.56 285 PHE A O 1
ATOM 2265 N N . THR A 1 286 ? -15.335 12.329 24.047 1.00 89.00 286 THR A N 1
ATOM 2266 C CA . THR A 1 286 ? -15.305 13.802 24.040 1.00 89.00 286 THR A CA 1
ATOM 2267 C C . THR A 1 286 ? -16.295 14.403 23.041 1.00 89.00 286 THR A C 1
ATOM 2269 O O . THR A 1 286 ? -16.727 15.539 23.225 1.00 89.00 286 THR A O 1
ATOM 2272 N N . MET A 1 287 ? -16.663 13.647 22.000 1.00 88.12 287 MET A N 1
ATOM 2273 C CA . MET A 1 287 ? -17.614 14.025 20.951 1.00 88.12 287 MET A CA 1
ATOM 2274 C C . MET A 1 287 ? -18.353 12.786 20.423 1.00 88.12 287 MET A C 1
ATOM 2276 O O . MET A 1 287 ? -17.798 11.683 20.431 1.00 88.12 287 MET A O 1
ATOM 2280 N N . ARG A 1 288 ? -19.583 12.965 19.921 1.00 88.75 288 ARG A N 1
ATOM 2281 C CA . ARG A 1 288 ? -20.400 11.881 19.339 1.00 88.75 288 ARG A CA 1
ATOM 2282 C C . ARG A 1 288 ? -19.724 11.254 18.119 1.00 88.75 288 ARG A C 1
ATOM 2284 O O . ARG A 1 288 ? -19.744 10.041 17.962 1.00 88.75 288 ARG A O 1
ATOM 2291 N N . GLU A 1 289 ? -19.036 12.055 17.319 1.00 84.94 289 GLU A N 1
ATOM 2292 C CA . GLU A 1 289 ? -18.317 11.588 16.139 1.00 84.94 289 GLU A CA 1
ATOM 2293 C C . GLU A 1 289 ? -17.232 10.567 16.504 1.00 84.94 289 GLU A C 1
ATOM 2295 O O . GLU A 1 289 ? -16.972 9.652 15.732 1.00 84.94 289 GLU A O 1
ATOM 2300 N N . ILE A 1 290 ? -16.610 10.669 17.685 1.00 83.69 290 ILE A N 1
ATOM 2301 C CA . ILE A 1 290 ? -15.605 9.690 18.128 1.00 83.69 290 ILE A CA 1
ATOM 2302 C C . ILE A 1 290 ? -16.270 8.362 18.499 1.00 83.69 290 ILE A C 1
ATOM 2304 O O . ILE A 1 290 ? -15.697 7.311 18.224 1.00 83.69 290 ILE A O 1
ATOM 2308 N N . PHE A 1 291 ? -17.475 8.399 19.073 1.00 88.00 291 PHE A N 1
ATOM 2309 C CA . PHE A 1 291 ? -18.281 7.207 19.334 1.00 88.00 291 PHE A CA 1
ATOM 2310 C C . PHE A 1 291 ? -18.653 6.493 18.027 1.00 88.00 291 PHE A C 1
ATOM 2312 O O . PHE A 1 291 ? -18.360 5.306 17.876 1.00 88.00 291 PHE A O 1
ATOM 2319 N N . ASP A 1 292 ? -19.184 7.232 17.050 1.00 83.94 292 ASP A N 1
ATOM 2320 C CA . ASP A 1 292 ? -19.565 6.661 15.754 1.00 83.94 292 ASP A CA 1
ATOM 2321 C C . ASP A 1 292 ? -18.327 6.117 15.020 1.00 83.94 292 ASP A C 1
ATOM 2323 O O . ASP A 1 292 ? -18.312 4.997 14.509 1.00 83.94 292 ASP A O 1
ATOM 2327 N N . GLN A 1 293 ? -17.225 6.875 15.017 1.00 77.31 293 GLN A N 1
ATOM 2328 C CA . GLN A 1 293 ? -15.991 6.426 14.384 1.00 77.31 293 GLN A CA 1
ATOM 2329 C C . GLN A 1 293 ? -15.349 5.246 15.126 1.00 77.31 293 GLN A C 1
ATOM 2331 O O . GLN A 1 293 ? -14.621 4.478 14.503 1.00 77.31 293 GLN A O 1
ATOM 2336 N N . ALA A 1 294 ? -15.555 5.076 16.434 1.00 79.19 294 ALA A N 1
ATOM 2337 C CA . ALA A 1 294 ? -15.115 3.889 17.175 1.00 79.19 294 ALA A CA 1
ATOM 2338 C C . ALA A 1 294 ? -15.865 2.609 16.743 1.00 79.19 294 ALA A C 1
ATOM 2340 O O . ALA A 1 294 ? -15.459 1.506 17.119 1.00 79.19 294 ALA A O 1
ATOM 2341 N N . GLY A 1 295 ? -16.878 2.757 15.881 1.00 80.62 295 GLY A N 1
ATOM 2342 C CA . GLY A 1 295 ? -17.658 1.694 15.258 1.00 80.62 295 GLY A CA 1
ATOM 2343 C C . GLY A 1 295 ? -18.841 1.235 16.103 1.00 80.62 295 GLY A C 1
ATOM 2344 O O . GLY A 1 295 ? -19.381 0.168 15.841 1.00 80.62 295 GLY A O 1
ATOM 2345 N N . PHE A 1 296 ? -19.236 2.035 17.095 1.00 88.12 296 PHE A N 1
ATOM 2346 C CA . PHE A 1 296 ? -20.472 1.828 17.836 1.00 88.12 296 PHE A CA 1
ATOM 2347 C C . PHE A 1 296 ? -21.640 2.550 17.166 1.00 88.12 296 PHE A C 1
ATOM 2349 O O . PHE A 1 296 ? -21.480 3.524 16.429 1.00 88.12 296 PHE A O 1
ATOM 2356 N N . THR A 1 297 ? -22.837 2.077 17.469 1.00 91.12 297 THR A N 1
ATOM 2357 C CA . THR A 1 297 ? -24.122 2.622 17.049 1.00 91.12 297 THR A CA 1
ATOM 2358 C C . THR A 1 297 ? -25.004 2.836 18.275 1.00 91.12 297 THR A C 1
ATOM 2360 O O . THR A 1 297 ? -24.734 2.310 19.353 1.00 91.12 297 THR A O 1
ATOM 2363 N N . ASP A 1 298 ? -26.114 3.562 18.130 1.00 92.62 298 ASP A N 1
ATOM 2364 C CA . ASP A 1 298 ? -27.057 3.726 19.245 1.00 92.62 298 ASP A CA 1
ATOM 2365 C C . ASP A 1 298 ? -27.640 2.388 19.748 1.00 92.62 298 ASP A C 1
ATOM 2367 O O . ASP A 1 298 ? -28.129 2.328 20.872 1.00 92.62 298 ASP A O 1
ATOM 2371 N N . ALA A 1 299 ? -27.574 1.316 18.946 1.00 92.88 299 ALA A N 1
ATOM 2372 C CA . ALA A 1 299 ? -28.007 -0.020 19.352 1.00 92.88 299 ALA A CA 1
ATOM 2373 C C . ALA A 1 299 ? -27.064 -0.680 20.373 1.00 92.88 299 ALA A C 1
ATOM 2375 O O . ALA A 1 299 ? -27.493 -1.581 21.088 1.00 92.88 299 ALA A O 1
ATOM 2376 N N . ASP A 1 300 ? -25.813 -0.222 20.454 1.00 93.19 300 ASP A N 1
ATOM 2377 C CA . ASP A 1 300 ? -24.809 -0.742 21.384 1.00 93.19 300 ASP A CA 1
ATOM 2378 C C . ASP A 1 300 ? -24.895 -0.071 22.767 1.00 93.19 300 ASP A C 1
ATOM 2380 O O . ASP A 1 300 ? -24.279 -0.541 23.721 1.00 93.19 300 ASP A O 1
ATOM 2384 N N . LEU A 1 301 ? -25.640 1.040 22.888 1.00 95.88 301 LEU A N 1
ATOM 2385 C CA . LEU A 1 301 ? -25.698 1.854 24.103 1.00 95.88 301 LEU A CA 1
ATOM 2386 C C . LEU A 1 301 ? -26.593 1.247 25.182 1.00 95.88 301 LEU A C 1
ATOM 2388 O O . LEU A 1 301 ? -27.806 1.105 25.018 1.00 95.88 301 LEU A O 1
ATOM 2392 N N . GLU A 1 302 ? -26.004 1.029 26.352 1.00 96.56 302 GLU A N 1
ATOM 2393 C CA . GLU A 1 302 ? -26.720 0.626 27.559 1.00 96.56 302 GLU A CA 1
ATOM 2394 C C . GLU A 1 302 ? -26.965 1.843 28.475 1.00 96.56 302 GLU A C 1
ATOM 2396 O O . GLU A 1 302 ? -26.069 2.668 28.674 1.00 96.56 302 GLU A O 1
ATOM 2401 N N . PRO A 1 303 ? -28.159 2.011 29.065 1.00 96.44 303 PRO A N 1
ATOM 2402 C CA . PRO A 1 303 ? -28.369 3.064 30.052 1.00 96.44 303 PRO A CA 1
ATOM 2403 C C . PRO A 1 303 ? -27.564 2.772 31.326 1.00 96.44 303 PRO A C 1
ATOM 2405 O O . PRO A 1 303 ? -27.534 1.634 31.791 1.00 96.44 303 PRO A O 1
ATOM 2408 N N . ILE A 1 304 ? -26.964 3.803 31.922 1.00 97.12 304 ILE A N 1
ATOM 2409 C CA . ILE A 1 304 ? -26.300 3.719 33.231 1.00 97.12 304 ILE A CA 1
ATOM 2410 C C . ILE A 1 304 ? -26.724 4.891 34.113 1.00 97.12 304 ILE A C 1
ATOM 2412 O O . ILE A 1 304 ? -26.890 6.018 33.632 1.00 97.12 304 ILE A O 1
ATOM 2416 N N . ASP A 1 305 ? -26.909 4.646 35.408 1.00 95.06 305 ASP A N 1
ATOM 2417 C CA . ASP A 1 305 ? -27.174 5.725 36.351 1.00 95.06 305 ASP A CA 1
ATOM 2418 C C . ASP A 1 305 ? -25.883 6.456 36.761 1.00 95.06 305 ASP A C 1
ATOM 2420 O O . ASP A 1 305 ? -24.769 5.939 36.652 1.00 95.06 305 ASP A O 1
ATOM 2424 N N . ALA A 1 306 ? -26.023 7.705 37.208 1.00 90.94 306 ALA A N 1
ATOM 2425 C CA . ALA A 1 306 ? -24.871 8.540 37.534 1.00 90.94 306 ALA A CA 1
ATOM 2426 C C . ALA A 1 306 ? -24.056 8.001 38.724 1.00 90.94 306 ALA A C 1
ATOM 2428 O O . ALA A 1 306 ? -22.837 8.151 38.727 1.00 90.94 306 ALA A O 1
ATOM 2429 N N . ALA A 1 307 ? -24.700 7.365 39.708 1.00 92.44 307 ALA A N 1
ATOM 2430 C CA . ALA A 1 307 ? -24.023 6.846 40.892 1.00 92.44 307 ALA A CA 1
ATOM 2431 C C . ALA A 1 307 ? -23.243 5.561 40.572 1.00 92.44 307 ALA A C 1
ATOM 2433 O O . ALA A 1 307 ? -22.109 5.405 41.025 1.00 92.44 307 ALA A O 1
ATOM 2434 N N . GLU A 1 308 ? -23.814 4.674 39.752 1.00 94.44 308 GLU A N 1
ATOM 2435 C CA . GLU A 1 308 ? -23.130 3.495 39.218 1.00 94.44 308 GLU A CA 1
ATOM 2436 C C . GLU A 1 308 ? -21.919 3.914 38.382 1.00 94.44 308 GLU A C 1
ATOM 2438 O O . GLU A 1 308 ? -20.816 3.411 38.596 1.00 94.44 308 GLU A O 1
ATOM 2443 N N . LEU A 1 309 ? -22.082 4.900 37.493 1.00 95.50 309 LEU A N 1
ATOM 2444 C CA . LEU A 1 309 ? -20.973 5.410 36.695 1.00 95.50 309 LEU A CA 1
ATOM 2445 C C . LEU A 1 309 ? -19.882 6.052 37.571 1.00 95.50 309 LEU A C 1
ATOM 2447 O O . LEU A 1 309 ? -18.703 5.893 37.271 1.00 95.50 309 LEU A O 1
ATOM 2451 N N . GLU A 1 310 ? -20.229 6.796 38.626 1.00 94.44 310 GLU A N 1
ATOM 2452 C CA . GLU A 1 310 ? -19.270 7.403 39.573 1.00 94.44 310 GLU A CA 1
ATOM 2453 C C . GLU A 1 310 ? -18.478 6.389 40.400 1.00 94.44 310 GLU A C 1
ATOM 2455 O O . GLU A 1 310 ? -17.358 6.691 40.812 1.00 94.44 310 GLU A O 1
ATOM 2460 N N . ALA A 1 311 ? -19.004 5.179 40.592 1.00 96.31 311 ALA A N 1
ATOM 2461 C CA . ALA A 1 311 ? -18.280 4.102 41.257 1.00 96.31 311 ALA A CA 1
ATOM 2462 C C . ALA A 1 311 ? -17.170 3.484 40.382 1.00 96.31 311 ALA A C 1
ATOM 2464 O O . ALA A 1 311 ? -16.278 2.813 40.910 1.00 96.31 311 ALA A O 1
ATOM 2465 N N . ILE A 1 312 ? -17.203 3.701 39.062 1.00 96.69 312 ILE A N 1
ATOM 2466 C CA . ILE A 1 312 ? -16.213 3.170 38.120 1.00 96.69 312 ILE A CA 1
ATOM 2467 C C . ILE A 1 312 ? -15.032 4.153 38.010 1.00 96.69 312 ILE A C 1
ATOM 2469 O O . ILE A 1 312 ? -15.248 5.324 37.687 1.00 96.69 312 ILE A O 1
ATOM 2473 N N . PRO A 1 313 ? -13.775 3.707 38.220 1.00 96.62 313 PRO A N 1
ATOM 2474 C CA . PRO A 1 313 ? -12.599 4.561 38.080 1.00 96.62 313 PRO A CA 1
ATOM 2475 C C . PRO A 1 313 ? -12.515 5.227 36.705 1.00 96.62 313 PRO A C 1
ATOM 2477 O O . PRO A 1 313 ? -12.650 4.571 35.673 1.00 96.62 313 PRO A O 1
ATOM 2480 N N . GLU A 1 314 ? -12.266 6.533 36.692 1.00 94.62 314 GLU A N 1
ATOM 2481 C CA . GLU A 1 314 ? -12.100 7.309 35.464 1.00 94.62 314 GLU A CA 1
ATOM 2482 C C . GLU A 1 314 ? -10.692 7.148 34.888 1.00 94.62 314 GLU A C 1
ATOM 2484 O O . GLU A 1 314 ? -9.699 7.171 35.619 1.00 94.62 314 GLU A O 1
ATOM 2489 N N . ASP A 1 315 ? -10.616 6.985 33.572 1.00 92.75 315 ASP A N 1
ATOM 2490 C CA . ASP A 1 315 ? -9.375 7.016 32.802 1.00 92.75 315 ASP A CA 1
ATOM 2491 C C . ASP A 1 315 ? -9.435 8.149 31.769 1.00 92.75 315 ASP A C 1
ATOM 2493 O O . ASP A 1 315 ? -10.434 8.867 31.665 1.00 92.75 315 ASP A O 1
ATOM 2497 N N . GLN A 1 316 ? -8.359 8.322 31.004 1.00 88.44 316 GLN A N 1
ATOM 2498 C CA . GLN A 1 316 ? -8.290 9.350 29.972 1.00 88.44 316 GLN A CA 1
ATOM 2499 C C . GLN A 1 316 ? -9.508 9.279 29.029 1.00 88.44 316 GLN A C 1
ATOM 2501 O O . GLN A 1 316 ? -9.880 8.185 28.586 1.00 88.44 316 GLN A O 1
ATOM 2506 N N . PRO A 1 317 ? -10.137 10.428 28.705 1.00 86.81 317 PRO A N 1
ATOM 2507 C CA . PRO A 1 317 ? -11.228 10.471 27.745 1.00 86.81 317 PRO A CA 1
ATOM 2508 C C . PRO A 1 317 ? -10.822 9.841 26.416 1.00 86.81 317 PRO A C 1
ATOM 2510 O O . PRO A 1 317 ? -9.677 9.983 25.973 1.00 86.81 317 PRO A O 1
ATOM 2513 N N . VAL A 1 318 ? -11.791 9.232 25.734 1.00 80.75 318 VAL A N 1
ATOM 2514 C CA . VAL A 1 318 ? -11.646 8.780 24.349 1.00 80.75 318 VAL A CA 1
ATOM 2515 C C . VAL A 1 318 ? -11.577 10.031 23.469 1.00 80.75 318 VAL A C 1
ATOM 2517 O O . VAL A 1 318 ? -12.579 10.529 22.960 1.00 80.75 318 VAL A O 1
ATOM 2520 N N . SER A 1 319 ? -10.377 10.607 23.393 1.00 65.38 319 SER A N 1
ATOM 2521 C CA . SER A 1 319 ? -10.044 11.832 22.653 1.00 65.38 319 SER A CA 1
ATOM 2522 C C . SER A 1 319 ? -9.443 11.514 21.283 1.00 65.38 319 SER A C 1
ATOM 2524 O O . SER A 1 319 ? -9.610 12.273 20.328 1.00 65.38 319 SER A O 1
ATOM 2526 N N . ARG A 1 320 ? -8.809 10.345 21.192 1.00 60.94 320 ARG A N 1
ATOM 2527 C CA . ARG A 1 320 ? -8.588 9.526 20.002 1.00 60.94 320 ARG A CA 1
ATOM 2528 C C . ARG A 1 320 ? -8.855 8.086 20.445 1.00 60.94 320 ARG A C 1
AT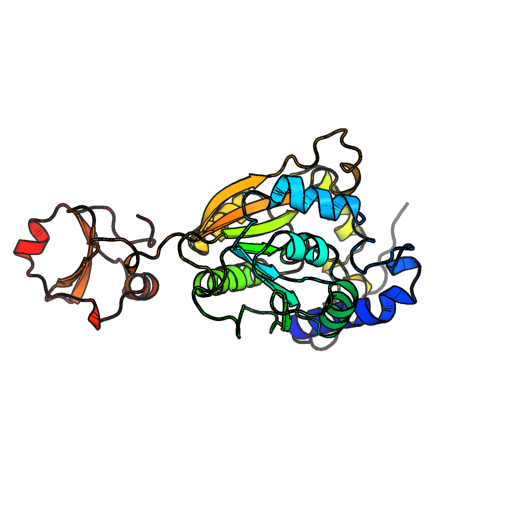OM 2530 O O . ARG A 1 320 ? -8.589 7.741 21.588 1.00 60.94 320 ARG A O 1
ATOM 2537 N N . TRP A 1 321 ? -9.451 7.292 19.573 1.00 55.03 321 TRP A N 1
ATOM 2538 C CA . TRP A 1 321 ? -9.919 5.901 19.747 1.00 55.03 321 TRP A CA 1
ATOM 2539 C C . TRP A 1 321 ? -8.832 4.864 20.115 1.00 55.03 321 TRP A C 1
ATOM 2541 O O . TRP A 1 321 ? -9.055 3.672 19.927 1.00 55.03 321 TRP A O 1
ATOM 2551 N N . GLU A 1 322 ? -7.656 5.291 20.563 1.00 47.16 322 GLU A N 1
ATOM 2552 C CA . GLU A 1 322 ? -6.588 4.406 21.027 1.00 47.16 322 GLU A CA 1
ATOM 2553 C C . GLU A 1 322 ? -6.913 3.928 22.453 1.00 47.16 322 GLU A C 1
ATOM 2555 O O . GLU A 1 322 ? -7.491 4.668 23.262 1.00 47.16 322 GLU A O 1
ATOM 2560 N N . LEU A 1 323 ? -6.580 2.668 22.745 1.00 44.94 323 LEU A N 1
ATOM 2561 C CA . LEU A 1 323 ? -6.562 2.150 24.114 1.00 44.94 323 LEU A CA 1
ATOM 2562 C C . LEU A 1 323 ? -5.387 2.724 24.904 1.00 44.94 323 LEU A C 1
ATOM 2564 O O . LEU A 1 323 ? -4.283 2.819 24.331 1.00 44.94 323 LEU A O 1
#

Radius of gyration: 23.02 Å; chains: 1; bounding box: 57×50×70 Å